Protein AF-A0A930K5F7-F1 (afdb_monomer)

Radius of gyration: 27.3 Å; Cα contacts (8 Å, |Δi|>4): 314; chains: 1; bounding box: 62×63×71 Å

Foldseek 3Di:
DWAADPVRDIDDDDDDDDDAKDADPQFWIKGWDKDWDWDDDPPRFTAIEIGTAWIFIDGPPDGGQKIKGWDWPDFWQDWDWDCVVNGIHTDGTDGAKIFMHGNNATAKMKGWDWDQDPPRGTDTQKIFIAGSVRHTDDMDGDDDDHPQPRVVPRDVDDPDDDDDDPPPVPDDPPPPPVVVVDDDDDDD

pLDDT: mean 87.63, std 14.94, range [37.34, 98.81]

Secondary structure (DSSP, 8-state):
-EEE-TTS-EEE--------EEE-TTSEEEEEEEEEEEEEETTTEEEEEEEEEEEEEEETTS--SEEEEEE--PBPSS--EE-TTSS-EE--BPP-EEEEEETTEEEEEEEEEEEEEGGGEEEEEEEEEE-TTS-EEEEEE-----SS-GGGT---S-SSPP----TTS--------TTTSS------

Mean predicted aligned error: 10.35 Å

Solvent-accessible surface area (backbone atoms only — not comparable to full-atom values): 11474 Å² total; per-residue (Å²): 93,64,39,64,50,97,86,68,54,69,47,82,46,88,89,77,85,74,83,48,67,50,69,50,97,91,31,46,32,44,36,46,41,69,43,77,46,82,42,82,45,88,89,87,40,66,19,47,30,75,41,79,37,34,42,34,31,32,43,69,99,53,76,59,45,31,42,35,42,48,42,45,84,50,67,44,81,56,70,47,71,48,52,91,82,66,40,47,30,42,66,38,60,38,71,42,36,38,39,34,27,45,75,89,38,62,61,30,30,37,42,49,41,69,42,82,40,68,92,59,30,73,36,75,34,31,42,35,36,23,42,60,86,66,50,81,76,48,72,47,77,49,88,76,93,64,91,65,38,56,94,76,65,54,72,95,58,74,95,61,86,78,84,86,71,62,79,92,70,80,66,69,84,77,69,82,58,75,66,73,81,60,70,82,89,82,79,136

Nearest PDB structures (foldseek):
  4ghb-assembly1_A  TM=3.684E-01  e=2.035E-02  Bacteroides uniformis ATCC 8492
  4ghb-assembly1_B  TM=3.681E-01  e=3.239E-02  Bacteroides uniformis ATCC 8492
  5nqp-assembly3_B  TM=1.778E-01  e=1.086E+00  Neisseria meningitidis

Sequence (188 aa):
GTITDASGQSREVITEWKLKRVEETHGDYIEYVYETADEPVRGGLVAKAIYLKEVRAGNSGQAPHTVVVLESSKQKRLKNNNARYGFLTSSNRLLEKLTVHFQGSTLRSYAFTYGEGAFNKDVLTGVKQLDDKGAEVSYQNFDYYDDVQAAKGYVPFKNSREKWDTHNDRLDAGFLNPITAVGGRFSD

Structure (mmCIF, N/CA/C/O backbone):
data_AF-A0A930K5F7-F1
#
_entry.id   AF-A0A930K5F7-F1
#
loop_
_atom_site.group_PDB
_atom_site.id
_atom_site.type_symbol
_atom_site.label_atom_id
_atom_site.label_alt_id
_atom_site.label_comp_id
_atom_site.label_asym_id
_atom_site.label_entity_id
_atom_site.label_seq_id
_atom_site.pdbx_PDB_ins_code
_atom_site.Cartn_x
_atom_site.Cartn_y
_atom_site.Cartn_z
_atom_site.occupancy
_atom_site.B_iso_or_equiv
_atom_site.auth_seq_id
_atom_site.auth_comp_id
_atom_site.auth_asym_id
_atom_site.auth_atom_id
_atom_site.pdbx_PDB_model_num
ATOM 1 N N . GLY A 1 1 ? -1.464 19.060 3.611 1.00 78.62 1 GLY A N 1
ATOM 2 C CA . GLY A 1 1 ? -0.184 19.443 2.972 1.00 78.62 1 GLY A CA 1
ATOM 3 C C . GLY A 1 1 ? 0.030 20.929 3.161 1.00 78.62 1 GLY A C 1
ATOM 4 O O . GLY A 1 1 ? -0.896 21.590 3.610 1.00 78.62 1 GLY A O 1
ATOM 5 N N . THR A 1 2 ? 1.202 21.458 2.823 1.00 85.06 2 THR A N 1
ATOM 6 C CA . THR A 1 2 ? 1.482 22.900 2.927 1.00 85.06 2 THR A CA 1
ATOM 7 C C . THR A 1 2 ? 1.707 23.454 1.532 1.00 85.06 2 THR A C 1
ATOM 9 O O . THR A 1 2 ? 2.456 22.856 0.761 1.00 85.06 2 THR A O 1
ATOM 12 N N . ILE A 1 3 ? 1.058 24.570 1.209 1.00 85.56 3 ILE A N 1
ATOM 13 C CA . ILE A 1 3 ? 1.331 25.328 -0.016 1.00 85.56 3 ILE A CA 1
ATOM 14 C C . ILE A 1 3 ? 1.976 26.655 0.349 1.00 85.56 3 ILE A C 1
ATOM 16 O O . ILE A 1 3 ? 1.619 27.247 1.369 1.00 85.56 3 ILE A O 1
ATOM 20 N N . THR A 1 4 ? 2.891 27.112 -0.498 1.00 85.50 4 THR A N 1
ATOM 21 C CA . THR A 1 4 ? 3.528 28.425 -0.402 1.00 85.50 4 THR A CA 1
ATOM 22 C C . THR A 1 4 ? 3.110 29.239 -1.619 1.00 85.50 4 THR A C 1
ATOM 24 O O . THR A 1 4 ? 3.245 28.767 -2.748 1.00 85.50 4 THR A O 1
ATOM 27 N N . ASP A 1 5 ? 2.543 30.421 -1.400 1.00 83.88 5 ASP A N 1
ATOM 28 C CA . ASP A 1 5 ? 2.125 31.301 -2.491 1.00 83.88 5 ASP A CA 1
ATOM 29 C C . ASP A 1 5 ? 3.292 32.130 -3.061 1.00 83.88 5 ASP A C 1
ATOM 31 O O . ASP A 1 5 ? 4.429 32.061 -2.591 1.00 83.88 5 ASP A O 1
ATOM 35 N N . ALA A 1 6 ? 3.010 32.932 -4.092 1.00 86.62 6 ALA A N 1
ATOM 36 C CA . ALA A 1 6 ? 4.008 33.775 -4.754 1.00 86.62 6 ALA A CA 1
ATOM 37 C C . ALA A 1 6 ? 4.605 34.868 -3.845 1.00 86.62 6 ALA A C 1
ATOM 39 O O . ALA A 1 6 ? 5.649 35.423 -4.174 1.00 86.62 6 ALA A O 1
ATOM 40 N N . SER A 1 7 ? 3.964 35.174 -2.711 1.00 90.06 7 SER A N 1
ATOM 41 C CA . SER A 1 7 ? 4.479 36.108 -1.705 1.00 90.06 7 SER A CA 1
ATOM 42 C C . SER A 1 7 ? 5.392 35.432 -0.674 1.00 90.06 7 SER A C 1
ATOM 44 O O . SER A 1 7 ? 5.975 36.106 0.172 1.00 90.06 7 SER A O 1
ATOM 46 N N . GLY A 1 8 ? 5.543 34.104 -0.747 1.00 88.12 8 GLY A N 1
ATOM 47 C CA . GLY A 1 8 ? 6.310 33.305 0.207 1.00 88.12 8 GLY A CA 1
ATOM 48 C C . GLY A 1 8 ? 5.509 32.890 1.444 1.00 88.12 8 GLY A C 1
ATOM 49 O O . GLY A 1 8 ? 6.060 32.249 2.342 1.00 88.12 8 GLY A O 1
ATOM 50 N N . GLN A 1 9 ? 4.213 33.207 1.511 1.00 91.56 9 GLN A N 1
ATOM 51 C CA . GLN A 1 9 ? 3.379 32.842 2.648 1.00 91.56 9 GLN A CA 1
ATOM 52 C C . GLN A 1 9 ? 2.951 31.377 2.542 1.00 91.56 9 GLN A C 1
ATOM 54 O O . GLN A 1 9 ? 2.420 30.932 1.523 1.00 91.56 9 GLN A O 1
ATOM 59 N N . SER A 1 10 ? 3.180 30.618 3.615 1.00 90.31 10 SER A N 1
ATOM 60 C CA . SER A 1 10 ? 2.805 29.205 3.691 1.00 90.31 10 SER A CA 1
ATOM 61 C C . SER A 1 10 ? 1.518 29.004 4.484 1.00 90.31 10 SER A C 1
ATOM 63 O O . SER A 1 10 ? 1.328 29.621 5.531 1.00 90.31 10 SER A O 1
ATOM 65 N N . ARG A 1 11 ? 0.650 28.103 4.015 1.00 89.94 11 ARG A N 1
ATOM 66 C CA . ARG A 1 11 ? -0.556 27.685 4.744 1.00 89.94 11 ARG A CA 1
ATOM 67 C C . ARG A 1 11 ? -0.828 26.197 4.601 1.00 89.94 11 ARG A C 1
ATOM 69 O O . ARG A 1 11 ? -0.508 25.587 3.577 1.00 89.94 11 ARG A O 1
ATOM 76 N N . GLU A 1 12 ? -1.455 25.632 5.623 1.00 90.50 12 GLU A N 1
ATOM 77 C CA . GLU A 1 12 ? -1.943 24.261 5.578 1.00 90.50 12 GLU A CA 1
ATOM 78 C C . GLU A 1 12 ? -3.198 24.166 4.704 1.00 90.50 12 GLU A C 1
ATOM 80 O O . GLU A 1 12 ? -4.071 25.035 4.728 1.00 90.50 12 GLU A O 1
ATOM 85 N N . VAL A 1 13 ? -3.273 23.103 3.908 1.00 90.12 13 VAL A N 1
ATOM 86 C CA . VAL A 1 13 ? -4.409 22.803 3.040 1.00 90.12 13 VAL A CA 1
ATOM 87 C C . VAL A 1 13 ? -4.784 21.327 3.106 1.00 90.12 13 VAL A C 1
ATOM 89 O O . VAL A 1 13 ? -3.923 20.434 3.131 1.00 90.12 13 VAL A O 1
ATOM 92 N N . ILE A 1 14 ? -6.091 21.078 3.066 1.00 91.31 14 ILE A N 1
ATOM 93 C CA . ILE A 1 14 ? -6.677 19.752 2.872 1.00 91.31 14 ILE A CA 1
ATOM 94 C C . ILE A 1 14 ? -6.949 19.581 1.379 1.00 91.31 14 ILE A C 1
ATOM 96 O O . ILE A 1 14 ? -7.540 20.450 0.746 1.00 91.31 14 ILE A O 1
ATOM 100 N N . THR A 1 15 ? -6.481 18.472 0.815 1.00 91.06 15 THR A N 1
ATOM 101 C CA . THR A 1 15 ? -6.589 18.177 -0.627 1.00 91.06 15 THR A CA 1
ATOM 102 C C . THR A 1 15 ? -7.367 16.908 -0.912 1.00 91.06 15 THR A C 1
ATOM 104 O O . THR A 1 15 ? -7.937 16.768 -1.987 1.00 91.06 15 THR A O 1
ATOM 107 N N . GLU A 1 16 ? -7.422 15.997 0.059 1.00 91.62 16 GLU A N 1
ATOM 108 C CA . GLU A 1 16 ? -8.130 14.733 -0.050 1.00 91.62 16 GLU A CA 1
ATOM 109 C C . GLU A 1 16 ? -8.808 14.413 1.282 1.00 91.62 16 GLU A C 1
ATOM 111 O O . GLU A 1 16 ? -8.192 14.529 2.344 1.00 91.62 16 GLU A O 1
ATOM 116 N N . TRP A 1 17 ? -10.057 13.951 1.215 1.00 95.50 17 TRP A N 1
ATOM 117 C CA . TRP A 1 17 ? -10.769 13.348 2.338 1.00 95.50 17 TRP A CA 1
ATOM 118 C C . TRP A 1 17 ? -10.841 11.845 2.087 1.00 95.50 17 TRP A C 1
ATOM 120 O O . TRP A 1 17 ? -11.521 11.393 1.166 1.00 95.50 17 TRP A O 1
ATOM 130 N N . LYS A 1 18 ? -10.098 11.059 2.871 1.00 96.44 18 LYS A N 1
ATOM 131 C CA . LYS A 1 18 ? -10.173 9.595 2.808 1.00 96.44 18 LYS A CA 1
ATOM 132 C C . LYS A 1 18 ? -11.312 9.103 3.692 1.00 96.44 18 LYS A C 1
ATOM 134 O O . LYS A 1 18 ? -11.516 9.625 4.788 1.00 96.44 18 LYS A O 1
ATOM 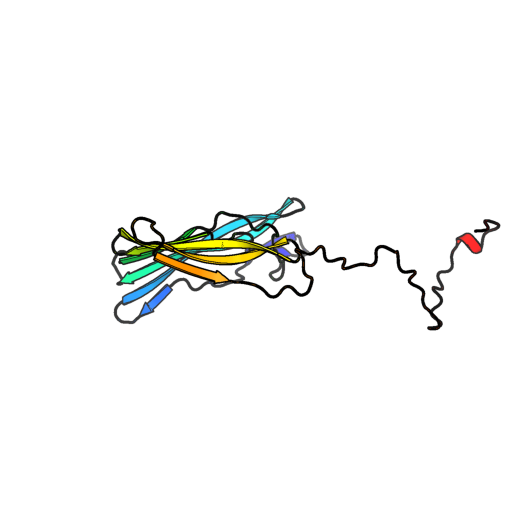139 N N . LEU A 1 19 ? -12.029 8.080 3.228 1.00 98.00 19 LEU A N 1
ATOM 140 C CA . LEU A 1 19 ? -13.063 7.424 4.023 1.00 98.00 19 LEU A CA 1
ATOM 141 C C . LEU A 1 19 ? -12.438 6.905 5.318 1.00 98.00 19 LEU A C 1
ATOM 143 O O . LEU A 1 19 ? -11.533 6.079 5.251 1.00 98.00 19 LEU A O 1
ATOM 147 N N . LYS A 1 20 ? -12.899 7.400 6.469 1.00 97.50 20 LYS A N 1
ATOM 148 C CA . LYS A 1 20 ? -12.360 7.039 7.787 1.00 97.50 20 LYS A CA 1
ATOM 149 C C . LYS A 1 20 ? -13.144 5.907 8.444 1.00 97.50 20 LYS A C 1
ATOM 151 O O . LYS A 1 20 ? -12.534 5.001 9.001 1.00 97.50 20 LYS A O 1
ATOM 156 N N . ARG A 1 21 ? -14.476 5.951 8.391 1.00 97.25 21 ARG A N 1
ATOM 157 C CA . ARG A 1 21 ? -15.353 4.963 9.024 1.00 97.25 21 ARG A CA 1
ATOM 158 C C . ARG A 1 21 ? -16.719 4.954 8.348 1.00 97.25 21 ARG A C 1
ATOM 160 O O . ARG A 1 21 ? -17.216 6.008 7.962 1.00 97.25 21 ARG A O 1
ATOM 167 N N . VAL A 1 22 ? -17.297 3.769 8.231 1.00 97.81 22 VAL A N 1
ATOM 168 C CA . VAL A 1 22 ? -18.716 3.541 7.950 1.00 97.81 22 VAL A CA 1
ATOM 169 C C . VAL A 1 22 ? -19.272 2.806 9.159 1.00 97.81 22 VAL A C 1
ATOM 171 O O . VAL A 1 22 ? -18.642 1.859 9.618 1.00 97.81 22 VAL A O 1
ATOM 174 N N . GLU A 1 23 ? -20.403 3.255 9.686 1.00 97.50 23 GLU A N 1
ATOM 175 C CA . GLU A 1 23 ? -21.092 2.627 10.814 1.00 97.50 23 GLU A CA 1
ATOM 176 C C . GLU A 1 23 ? -22.582 2.580 10.489 1.00 97.50 23 GLU A C 1
ATOM 178 O O . GLU A 1 23 ? -23.140 3.570 10.008 1.00 97.50 23 GLU A O 1
ATOM 183 N N . GLU A 1 24 ? -23.197 1.417 10.673 1.00 95.94 24 GLU A N 1
ATOM 184 C CA . GLU A 1 24 ? -24.632 1.231 10.475 1.00 95.94 24 GLU A CA 1
ATOM 185 C C . GLU A 1 24 ? -25.403 1.390 11.792 1.00 95.94 24 GLU A C 1
ATOM 187 O O . GLU A 1 24 ? -24.825 1.581 12.862 1.00 95.94 24 GLU A O 1
ATOM 192 N N . THR A 1 25 ? -26.733 1.395 11.717 1.00 96.69 25 THR A N 1
ATOM 193 C CA . THR A 1 25 ? -27.599 1.819 12.828 1.00 96.69 25 THR A CA 1
ATOM 194 C C . THR A 1 25 ? -27.560 0.903 14.048 1.00 96.69 25 THR A C 1
ATOM 196 O O . THR A 1 25 ? -27.865 1.371 15.143 1.00 96.69 25 THR A O 1
ATOM 199 N N . HIS A 1 26 ? -27.201 -0.373 13.888 1.00 95.00 26 HIS A N 1
ATOM 200 C CA . HIS A 1 26 ? -27.047 -1.320 14.998 1.00 95.00 26 HIS A CA 1
ATOM 201 C C . HIS A 1 26 ? -25.614 -1.344 15.557 1.00 95.00 26 HIS A C 1
ATOM 203 O O . HIS A 1 26 ? -25.335 -2.078 16.505 1.00 95.00 26 HIS A O 1
ATOM 209 N N . GLY A 1 27 ? -24.732 -0.475 15.049 1.00 95.31 27 GLY A N 1
ATOM 210 C CA . GLY A 1 27 ? -23.386 -0.256 15.567 1.00 95.31 27 GLY A CA 1
ATOM 211 C C . GLY A 1 27 ? -22.301 -1.088 14.889 1.00 95.31 27 GLY A C 1
ATOM 212 O O . GLY A 1 27 ? -21.146 -0.999 15.316 1.00 95.31 27 GLY A O 1
ATOM 213 N N . ASP A 1 28 ? -22.611 -1.866 13.849 1.00 97.69 28 ASP A N 1
ATOM 214 C CA . ASP A 1 28 ? -21.573 -2.532 13.058 1.00 97.69 28 ASP A CA 1
ATOM 215 C C . ASP A 1 28 ? -20.782 -1.491 12.264 1.00 97.69 28 ASP A C 1
ATOM 217 O O . ASP A 1 28 ? -21.347 -0.579 11.654 1.00 97.69 28 ASP A O 1
ATOM 221 N N . TYR A 1 29 ? -19.455 -1.608 12.260 1.00 98.12 29 TYR A N 1
ATOM 222 C CA . TYR A 1 29 ? -18.595 -0.637 11.598 1.00 98.12 29 TYR A CA 1
ATOM 223 C C . TYR A 1 29 ? -17.482 -1.262 10.768 1.00 98.12 29 TYR A C 1
ATOM 225 O O . TYR A 1 29 ? -16.992 -2.357 11.042 1.00 98.12 29 TYR A O 1
ATOM 233 N N . ILE A 1 30 ? -17.019 -0.478 9.793 1.00 98.44 30 ILE A N 1
ATOM 234 C CA . ILE A 1 30 ? -15.751 -0.657 9.090 1.00 98.44 30 ILE A CA 1
ATOM 235 C C . ILE A 1 30 ? -14.962 0.649 9.209 1.00 98.44 30 ILE A C 1
ATOM 237 O O . ILE A 1 30 ? -15.388 1.696 8.723 1.00 98.44 30 ILE A O 1
ATOM 241 N N . GLU A 1 31 ? -13.804 0.598 9.855 1.00 98.56 31 GLU A N 1
ATOM 242 C CA . GLU A 1 31 ? -12.858 1.700 10.004 1.00 98.56 31 GLU A CA 1
ATOM 243 C C . GLU A 1 31 ? -11.636 1.489 9.103 1.00 98.56 31 GLU A C 1
ATOM 245 O O . GLU A 1 31 ? -11.109 0.387 8.981 1.00 98.56 31 GLU A O 1
ATOM 250 N N . TYR A 1 32 ? -11.145 2.579 8.523 1.00 98.62 32 TYR A N 1
ATOM 251 C CA . TYR A 1 32 ? -9.945 2.629 7.702 1.00 98.62 32 TYR A CA 1
ATOM 252 C C . TYR A 1 32 ? -8.886 3.462 8.429 1.00 98.62 32 TYR A C 1
ATOM 254 O O . TYR A 1 32 ? -9.120 4.606 8.840 1.00 98.62 32 TYR A O 1
ATOM 262 N N . VAL A 1 33 ? -7.704 2.889 8.618 1.00 98.50 33 VAL A N 1
ATOM 263 C CA . VAL A 1 33 ? -6.572 3.534 9.286 1.00 98.50 33 VAL A CA 1
ATOM 264 C C . VAL A 1 33 ? -5.495 3.788 8.249 1.00 98.50 33 VAL A C 1
ATOM 266 O O . VAL A 1 33 ? -5.006 2.861 7.607 1.00 98.50 33 VAL A O 1
ATOM 269 N N . TYR A 1 34 ? -5.122 5.054 8.098 1.00 97.69 34 TYR A N 1
ATOM 270 C CA . TYR A 1 34 ? -4.114 5.483 7.138 1.00 97.69 34 TYR A CA 1
ATOM 271 C C . TYR A 1 34 ? -2.839 5.923 7.850 1.00 97.69 34 TYR A C 1
ATOM 273 O O . TYR A 1 34 ? -2.872 6.389 8.987 1.00 97.69 34 TYR A O 1
ATOM 281 N N . GLU A 1 35 ? -1.726 5.821 7.139 1.00 95.69 35 GLU A N 1
ATOM 282 C CA . GLU A 1 35 ? -0.427 6.356 7.518 1.00 95.69 35 GLU A CA 1
ATOM 283 C C . GLU A 1 35 ? -0.000 7.403 6.492 1.00 95.69 35 GLU A C 1
ATOM 285 O O . GLU A 1 35 ? -0.030 7.158 5.284 1.00 95.69 35 GLU A O 1
ATOM 290 N N . THR A 1 36 ? 0.403 8.577 6.970 1.00 93.94 36 THR A N 1
ATOM 291 C CA . THR A 1 36 ? 1.038 9.598 6.137 1.00 93.94 36 THR A CA 1
ATOM 292 C C . THR A 1 36 ? 2.544 9.391 6.110 1.00 93.94 36 THR A C 1
ATOM 294 O O . THR A 1 36 ? 3.137 9.051 7.134 1.00 93.94 36 THR A O 1
ATOM 297 N N . ALA A 1 37 ? 3.175 9.654 4.972 1.00 93.31 37 ALA A N 1
ATOM 298 C CA . ALA A 1 37 ? 4.619 9.561 4.821 1.00 93.31 37 ALA A CA 1
ATOM 299 C C . ALA A 1 37 ? 5.185 10.762 4.063 1.00 93.31 37 ALA A C 1
ATOM 301 O O . ALA A 1 37 ? 4.545 11.308 3.162 1.00 93.31 37 ALA A O 1
ATOM 302 N N . ASP A 1 38 ? 6.419 11.107 4.415 1.00 94.06 38 ASP A N 1
ATOM 303 C CA . ASP A 1 38 ? 7.234 12.092 3.717 1.00 94.06 38 ASP A CA 1
ATOM 304 C C . ASP A 1 38 ? 8.259 11.338 2.877 1.00 94.06 38 ASP A C 1
ATOM 306 O O . ASP A 1 38 ? 9.087 10.590 3.399 1.00 94.06 38 ASP A O 1
ATOM 310 N N . GLU A 1 39 ? 8.174 11.488 1.560 1.00 93.94 39 GLU A N 1
ATOM 311 C CA . GLU A 1 39 ? 8.997 10.752 0.612 1.00 93.94 39 GLU A CA 1
ATOM 312 C C . GLU A 1 39 ? 9.985 11.693 -0.078 1.00 93.94 39 GLU A C 1
ATOM 314 O O . GLU A 1 39 ? 9.572 12.577 -0.834 1.00 93.94 39 GLU A O 1
ATOM 319 N N . PRO A 1 40 ? 11.298 11.512 0.139 1.00 92.69 40 PRO A N 1
ATOM 320 C CA . PRO A 1 40 ? 12.305 12.275 -0.576 1.00 92.69 40 PRO A CA 1
ATOM 321 C C . PRO A 1 40 ? 12.205 12.029 -2.082 1.00 92.69 40 PRO A C 1
ATOM 323 O O . PRO A 1 40 ? 12.185 10.883 -2.550 1.00 92.69 40 PRO A O 1
ATOM 326 N N . VAL A 1 41 ? 12.202 13.114 -2.849 1.00 90.19 41 VAL A N 1
ATOM 327 C CA . VAL A 1 41 ? 12.290 13.087 -4.308 1.00 90.19 41 VAL A CA 1
ATOM 328 C C . VAL A 1 41 ? 13.526 13.857 -4.774 1.00 90.19 41 VAL A C 1
ATOM 330 O O . VAL A 1 41 ? 14.213 14.531 -4.004 1.00 90.19 41 VAL A O 1
ATOM 333 N N . ARG A 1 42 ? 13.865 13.712 -6.057 1.00 87.44 42 ARG A N 1
ATOM 334 C CA . ARG A 1 42 ? 15.066 14.326 -6.633 1.00 87.44 42 ARG A CA 1
ATOM 335 C C . ARG A 1 42 ? 15.049 15.849 -6.446 1.00 87.44 42 ARG A C 1
ATOM 337 O O . ARG A 1 42 ? 14.007 16.478 -6.593 1.00 87.44 42 ARG A O 1
ATOM 344 N N . GLY A 1 43 ? 16.221 16.425 -6.173 1.00 89.00 43 GLY A N 1
ATOM 345 C CA . GLY A 1 43 ? 16.383 17.872 -5.990 1.00 89.00 43 GLY A CA 1
ATOM 346 C C . GLY A 1 43 ? 16.215 18.355 -4.548 1.00 89.00 43 GLY A C 1
ATOM 347 O O . GLY A 1 43 ? 15.997 19.540 -4.345 1.00 89.00 43 GLY A O 1
ATOM 348 N N . GLY A 1 44 ? 16.297 17.458 -3.555 1.00 90.44 44 GLY A N 1
ATOM 349 C CA . GLY A 1 44 ? 16.153 17.823 -2.137 1.00 90.44 44 GLY A CA 1
ATOM 350 C C . GLY A 1 44 ? 14.716 18.167 -1.737 1.00 90.44 44 GLY A C 1
ATOM 351 O O . GLY A 1 44 ? 14.492 18.785 -0.702 1.00 90.44 44 GLY A O 1
ATOM 352 N N . LEU A 1 45 ? 13.746 17.781 -2.566 1.00 91.25 45 LEU A N 1
ATOM 353 C CA . LEU A 1 45 ? 12.330 18.023 -2.336 1.00 91.25 45 LEU A CA 1
ATOM 354 C C . LEU A 1 45 ? 11.700 16.832 -1.606 1.00 91.25 45 LEU A C 1
ATOM 356 O O . LEU A 1 45 ? 12.202 15.708 -1.659 1.00 91.25 45 LEU A O 1
ATOM 360 N N . VAL A 1 46 ? 10.562 17.073 -0.962 1.00 93.12 46 VAL A N 1
ATOM 361 C CA . VAL A 1 46 ? 9.800 16.051 -0.238 1.00 93.12 46 VAL A CA 1
ATOM 362 C C . VAL A 1 46 ? 8.373 16.028 -0.770 1.00 93.12 46 VAL A C 1
ATOM 364 O O . VAL A 1 46 ? 7.720 17.067 -0.867 1.00 93.12 46 VAL A O 1
ATOM 367 N N . ALA A 1 47 ? 7.894 14.838 -1.117 1.00 94.31 47 ALA A N 1
ATOM 368 C CA . ALA A 1 47 ? 6.513 14.585 -1.489 1.00 94.31 47 ALA A CA 1
ATOM 369 C C . ALA A 1 47 ? 5.728 14.024 -0.298 1.00 94.31 47 ALA A C 1
ATOM 371 O O . ALA A 1 47 ? 6.260 13.259 0.504 1.00 94.31 47 ALA A O 1
ATOM 372 N N . LYS A 1 48 ? 4.451 14.390 -0.188 1.00 94.56 48 LYS A N 1
ATOM 373 C CA . LYS A 1 48 ? 3.528 13.820 0.798 1.00 94.56 48 LYS A CA 1
ATOM 374 C C . LYS A 1 48 ? 2.826 12.597 0.209 1.00 94.56 48 LYS A C 1
ATOM 376 O O . LYS A 1 48 ? 2.282 12.658 -0.893 1.00 94.56 48 LYS A O 1
ATOM 381 N N . ALA A 1 49 ? 2.771 11.517 0.971 1.00 94.50 49 ALA A N 1
ATOM 382 C CA . ALA A 1 49 ? 2.036 10.309 0.629 1.00 94.50 49 ALA A CA 1
ATOM 383 C C . ALA A 1 49 ? 1.072 9.920 1.751 1.00 94.50 49 ALA A C 1
ATOM 385 O O . ALA A 1 49 ? 1.263 10.280 2.915 1.00 94.50 49 ALA A O 1
ATOM 386 N N . ILE A 1 50 ? 0.040 9.164 1.392 1.00 94.94 50 ILE A N 1
ATOM 387 C CA . ILE A 1 50 ? -0.906 8.560 2.327 1.00 94.94 50 ILE A CA 1
ATOM 388 C C . ILE A 1 50 ? -1.185 7.124 1.887 1.00 94.94 50 ILE A C 1
ATOM 390 O O . ILE A 1 50 ? -1.494 6.870 0.723 1.00 94.94 50 ILE A O 1
ATOM 394 N N . TYR A 1 51 ? -1.070 6.188 2.821 1.00 95.94 51 TYR A N 1
ATOM 395 C CA . TYR A 1 51 ? -1.214 4.758 2.579 1.00 95.94 51 TYR A CA 1
ATOM 396 C C . TYR A 1 51 ? -2.256 4.174 3.527 1.00 95.94 51 TYR A C 1
ATOM 398 O O . TYR A 1 51 ? -2.280 4.515 4.707 1.00 95.94 51 TYR A O 1
ATOM 406 N N . LEU A 1 52 ? -3.133 3.304 3.021 1.00 97.69 52 LEU A N 1
ATOM 407 C CA . LEU A 1 52 ? -4.026 2.522 3.876 1.00 97.69 52 LEU A CA 1
ATOM 408 C C . LEU A 1 52 ? -3.188 1.466 4.602 1.00 97.69 52 LEU A C 1
ATOM 410 O O . LEU A 1 52 ? -2.527 0.660 3.952 1.00 97.69 52 LEU A O 1
ATOM 414 N N . LYS A 1 53 ? -3.210 1.495 5.932 1.00 98.00 53 LYS A N 1
ATOM 415 C CA . LYS A 1 53 ? -2.398 0.636 6.800 1.00 98.00 53 LYS A CA 1
ATOM 416 C C . LYS A 1 53 ? -3.220 -0.486 7.411 1.00 98.00 53 LYS A C 1
ATOM 418 O O . LYS A 1 53 ? -2.760 -1.622 7.461 1.00 98.00 53 LYS A O 1
ATOM 423 N N . GLU A 1 54 ? -4.439 -0.173 7.846 1.00 98.38 54 GLU A N 1
ATOM 424 C CA . GLU A 1 54 ? -5.350 -1.171 8.400 1.00 98.38 54 GLU A CA 1
ATOM 425 C C . GLU A 1 54 ? -6.799 -0.920 7.985 1.00 98.38 54 GLU A C 1
ATOM 427 O O . GLU A 1 54 ? -7.226 0.225 7.819 1.00 98.38 54 GLU A O 1
ATOM 432 N N . VAL A 1 55 ? -7.570 -2.000 7.888 1.00 98.69 55 VAL A N 1
ATOM 433 C CA . VAL A 1 55 ? -9.036 -1.964 7.867 1.00 98.69 55 VAL A CA 1
ATOM 434 C C . VAL A 1 55 ? -9.542 -2.767 9.055 1.00 98.69 55 VAL A C 1
ATOM 436 O O . VAL A 1 55 ? -9.123 -3.903 9.263 1.00 98.69 55 VAL A O 1
ATOM 439 N N . ARG A 1 56 ? -10.430 -2.184 9.852 1.00 98.56 56 ARG A N 1
ATOM 440 C CA . ARG A 1 56 ? -10.933 -2.766 11.097 1.00 98.56 56 ARG A CA 1
ATOM 441 C C . ARG A 1 56 ? -12.439 -2.908 11.010 1.00 98.56 56 ARG A C 1
ATOM 443 O O . ARG A 1 56 ? -13.107 -1.942 10.663 1.00 98.56 56 ARG A O 1
ATOM 450 N N . ALA A 1 57 ? -12.966 -4.075 11.346 1.00 98.38 57 ALA A N 1
ATOM 451 C CA . ALA A 1 57 ? -14.400 -4.290 11.470 1.00 98.38 57 ALA A CA 1
ATOM 452 C C . ALA A 1 57 ? -14.746 -4.755 12.884 1.00 98.38 57 ALA A C 1
ATOM 454 O O . ALA A 1 57 ? -13.996 -5.523 13.498 1.00 98.38 57 ALA A O 1
ATOM 455 N N . GLY A 1 58 ? -15.861 -4.259 13.404 1.00 97.88 58 GLY A N 1
ATOM 456 C CA . GLY A 1 58 ? -16.297 -4.523 14.767 1.00 97.88 58 GLY A CA 1
ATOM 457 C C . GLY A 1 58 ? -17.669 -3.944 15.067 1.00 97.88 58 GLY A C 1
ATOM 458 O O . GLY A 1 58 ? -18.350 -3.439 14.177 1.00 97.88 58 GLY A O 1
ATOM 459 N N . ASN A 1 59 ? -18.025 -3.970 16.348 1.00 97.50 59 ASN A N 1
ATOM 460 C CA . ASN A 1 59 ? -19.254 -3.385 16.872 1.00 97.50 59 ASN A CA 1
ATOM 461 C C . ASN A 1 59 ? -18.919 -2.179 17.760 1.00 97.50 59 ASN A C 1
ATOM 463 O O . ASN A 1 59 ? -17.895 -2.157 18.453 1.00 97.50 59 ASN A O 1
ATOM 467 N N . SER A 1 60 ? -19.765 -1.155 17.727 1.00 94.44 60 SER A N 1
ATOM 468 C CA . SER A 1 60 ? -19.582 0.086 18.478 1.00 94.44 60 SER A CA 1
ATOM 469 C C . SER A 1 60 ? -19.376 -0.183 19.975 1.00 94.44 60 SER A C 1
ATOM 471 O O . SER A 1 60 ? -20.028 -1.039 20.570 1.00 94.44 60 SER A O 1
ATOM 473 N N . GLY A 1 61 ? -18.415 0.515 20.586 1.00 93.00 61 GLY A N 1
ATOM 474 C CA . GLY A 1 61 ? -18.033 0.309 21.990 1.00 93.00 61 GLY A CA 1
ATOM 475 C C . GLY A 1 61 ? -17.183 -0.940 22.275 1.00 93.00 61 GLY A C 1
ATOM 476 O O . GLY A 1 61 ? -16.805 -1.149 23.426 1.00 93.00 61 GLY A O 1
ATOM 477 N N . GLN A 1 62 ? -16.843 -1.746 21.264 1.00 95.38 62 GLN A N 1
ATOM 478 C CA . GLN A 1 62 ? -16.008 -2.942 21.408 1.00 95.38 62 GLN A CA 1
ATOM 479 C C . GLN A 1 62 ? -14.722 -2.854 20.576 1.00 95.38 62 GLN A C 1
ATOM 481 O O . GLN A 1 62 ? -14.616 -2.098 19.604 1.00 95.38 62 GLN A O 1
ATOM 486 N N . ALA A 1 63 ? -13.728 -3.662 20.955 1.00 95.69 63 ALA A N 1
ATOM 487 C CA . ALA A 1 63 ? -12.550 -3.878 20.124 1.00 95.69 63 ALA A CA 1
ATOM 488 C C . ALA A 1 63 ? -12.954 -4.538 18.787 1.00 95.69 63 ALA A C 1
ATOM 490 O O . ALA A 1 63 ? -13.898 -5.331 18.762 1.00 95.69 63 ALA A O 1
ATOM 491 N N . PRO A 1 64 ? -12.265 -4.234 17.672 1.00 97.69 64 PRO A N 1
ATOM 492 C CA . PRO A 1 64 ? -12.584 -4.835 16.382 1.00 97.69 64 PRO A CA 1
ATOM 493 C C . PRO A 1 64 ? -12.385 -6.351 16.422 1.00 97.69 64 PRO A C 1
ATOM 495 O O . PRO A 1 64 ? -11.328 -6.837 16.827 1.00 97.69 64 PRO A O 1
ATOM 498 N N . HIS A 1 65 ? -13.379 -7.102 15.948 1.00 98.12 65 HIS A N 1
ATOM 499 C CA . HIS A 1 65 ? -13.261 -8.553 15.817 1.00 98.12 65 HIS A CA 1
ATOM 500 C C . HIS A 1 65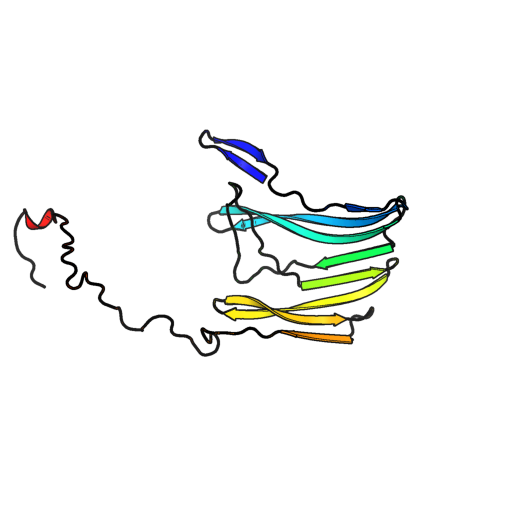 ? -12.424 -8.950 14.597 1.00 98.12 65 HIS A C 1
ATOM 502 O O . HIS A 1 65 ? -11.876 -10.049 14.567 1.00 98.12 65 HIS A O 1
ATOM 508 N N . THR A 1 66 ? -12.314 -8.083 13.585 1.00 98.62 66 THR A N 1
ATOM 509 C CA . THR A 1 66 ? -11.513 -8.326 12.380 1.00 98.62 66 THR A CA 1
ATOM 510 C C . THR A 1 66 ? -10.569 -7.162 12.140 1.00 98.62 66 THR A C 1
ATOM 512 O O . THR A 1 66 ? -10.995 -6.010 12.091 1.00 98.62 66 THR A O 1
ATOM 515 N N . VAL A 1 67 ? -9.291 -7.465 11.931 1.00 98.75 67 VAL A N 1
ATOM 516 C CA . VAL A 1 67 ? -8.271 -6.476 11.574 1.00 98.75 67 VAL A CA 1
ATOM 517 C C . VAL A 1 67 ? -7.520 -6.972 10.353 1.00 98.75 67 VAL A C 1
ATOM 519 O O . VAL A 1 67 ? -6.940 -8.052 10.357 1.00 98.75 67 VAL A O 1
ATOM 522 N N . VAL A 1 68 ? -7.535 -6.174 9.299 1.00 9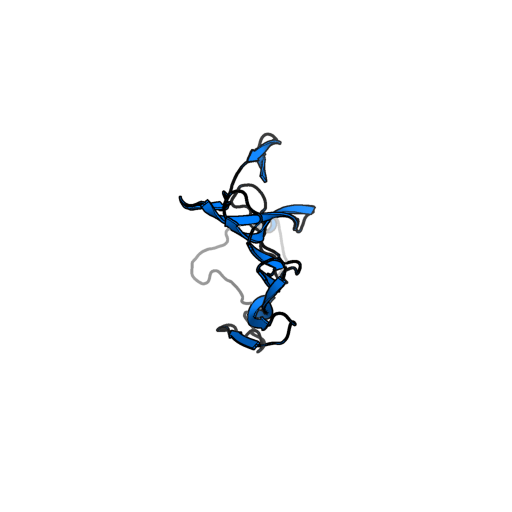8.81 68 VAL A N 1
ATOM 523 C CA . VAL A 1 68 ? -6.773 -6.399 8.080 1.00 98.81 68 VAL A CA 1
ATOM 524 C C . VAL A 1 68 ? -5.566 -5.479 8.117 1.00 98.81 68 VAL A C 1
ATOM 526 O O . VAL A 1 68 ? -5.740 -4.266 8.123 1.00 98.81 68 VAL A O 1
ATOM 529 N N . VAL A 1 69 ? -4.362 -6.040 8.139 1.00 98.69 69 VAL A N 1
ATOM 530 C CA . VAL A 1 69 ? -3.097 -5.295 8.175 1.00 98.69 69 VAL A CA 1
ATOM 531 C C . VAL A 1 69 ? -2.459 -5.322 6.792 1.00 98.69 69 VAL A C 1
ATOM 533 O O . VAL A 1 69 ? -2.361 -6.389 6.185 1.00 98.69 69 VAL A O 1
ATOM 536 N N . LEU A 1 70 ? -2.038 -4.159 6.295 1.00 98.62 70 LEU A N 1
ATOM 537 C CA . LEU A 1 70 ? -1.393 -3.989 4.997 1.00 98.62 70 LEU A CA 1
ATOM 538 C C . LEU A 1 70 ? 0.093 -3.668 5.187 1.00 98.62 70 LEU A C 1
ATOM 540 O O . LEU A 1 70 ? 0.459 -2.686 5.832 1.00 98.62 70 LEU A O 1
ATOM 544 N N . GLU A 1 71 ? 0.950 -4.482 4.584 1.00 97.81 71 GLU A N 1
ATOM 545 C CA . GLU A 1 71 ? 2.400 -4.328 4.605 1.00 97.81 71 GLU A CA 1
ATOM 546 C C . GLU A 1 71 ? 2.856 -3.792 3.249 1.00 97.81 71 GLU A C 1
ATOM 548 O O . GLU A 1 71 ? 2.718 -4.463 2.224 1.00 97.81 71 GLU A O 1
ATOM 553 N N . SER A 1 72 ? 3.371 -2.564 3.225 1.00 95.62 72 SER A N 1
ATOM 554 C CA . SER A 1 72 ? 3.748 -1.891 1.981 1.00 95.62 72 SER A CA 1
ATOM 555 C C . SER A 1 72 ? 5.066 -1.129 2.110 1.00 95.62 72 SER A C 1
ATOM 557 O O . SER A 1 72 ? 5.114 0.076 1.886 1.00 95.62 72 SER A O 1
ATOM 559 N N . SER A 1 73 ? 6.135 -1.775 2.563 1.00 91.25 73 SER A N 1
ATOM 560 C CA . SER A 1 73 ? 7.412 -1.100 2.835 1.00 91.25 73 SER A CA 1
ATOM 561 C C . SER A 1 73 ? 8.269 -0.925 1.577 1.00 91.25 73 SER A C 1
ATOM 563 O O . SER A 1 73 ? 8.993 0.067 1.434 1.00 91.25 73 SER A O 1
ATOM 565 N N . LYS A 1 74 ? 8.148 -1.862 0.632 1.00 95.00 74 LYS A N 1
ATOM 566 C CA . LYS A 1 74 ? 8.934 -1.904 -0.599 1.00 95.00 74 LYS A CA 1
ATOM 567 C C . LYS A 1 74 ? 8.639 -0.723 -1.510 1.00 95.00 74 LYS A C 1
ATOM 569 O O . LYS A 1 74 ? 7.497 -0.440 -1.861 1.00 95.00 74 LYS A O 1
ATOM 574 N N . GLN A 1 75 ? 9.705 -0.060 -1.941 1.00 94.62 75 GLN A N 1
ATOM 575 C CA . GLN A 1 75 ? 9.631 1.030 -2.904 1.00 94.62 75 GLN A CA 1
ATOM 576 C C . GLN A 1 75 ? 9.499 0.489 -4.333 1.00 94.62 75 GLN A C 1
ATOM 578 O O . GLN A 1 75 ? 10.115 -0.516 -4.689 1.00 94.62 75 GLN A O 1
ATOM 583 N N . LYS A 1 76 ? 8.726 1.195 -5.157 1.00 94.88 76 LYS A N 1
ATOM 584 C CA . LYS A 1 76 ? 8.651 0.999 -6.604 1.00 94.88 76 LYS A CA 1
ATOM 585 C C . LYS A 1 76 ? 10.009 1.279 -7.246 1.00 94.88 76 LYS A C 1
ATOM 587 O O . LYS A 1 76 ? 10.700 2.224 -6.856 1.00 94.88 76 LYS A O 1
ATOM 592 N N . ARG A 1 77 ? 10.341 0.509 -8.282 1.00 93.12 77 ARG A N 1
ATOM 593 C CA . ARG A 1 77 ? 11.469 0.741 -9.195 1.00 93.12 77 ARG A CA 1
ATOM 594 C C . ARG A 1 77 ? 11.336 2.108 -9.858 1.00 93.12 77 ARG A C 1
ATOM 596 O O . ARG A 1 77 ? 12.248 2.929 -9.785 1.00 93.12 77 ARG A O 1
ATOM 603 N N . LEU A 1 78 ? 10.162 2.375 -10.433 1.00 92.12 78 LEU A N 1
ATOM 604 C CA . LEU A 1 78 ? 9.813 3.670 -11.007 1.00 92.12 78 LEU A CA 1
ATOM 605 C C . LEU A 1 78 ? 8.886 4.442 -10.063 1.00 92.12 78 LEU A C 1
ATOM 607 O O . LEU A 1 78 ? 7.706 4.118 -9.907 1.00 92.12 78 LEU A O 1
ATOM 611 N N . LYS A 1 79 ? 9.429 5.491 -9.444 1.00 92.12 79 LYS A N 1
ATOM 612 C CA . LYS A 1 79 ? 8.687 6.382 -8.546 1.00 92.12 79 LYS A CA 1
ATOM 613 C C . LYS A 1 79 ? 7.750 7.298 -9.333 1.00 92.12 79 LYS A C 1
ATOM 615 O O . LYS A 1 79 ? 8.156 7.887 -10.333 1.00 92.12 79 LYS A O 1
ATOM 620 N N . ASN A 1 80 ? 6.517 7.449 -8.858 1.00 90.25 80 ASN A N 1
ATOM 621 C CA . ASN A 1 80 ? 5.507 8.324 -9.438 1.00 90.25 80 ASN A CA 1
ATOM 622 C C . ASN A 1 80 ? 5.152 9.441 -8.452 1.00 90.25 80 ASN A C 1
ATOM 624 O O . ASN A 1 80 ? 4.661 9.186 -7.350 1.00 90.25 80 ASN A O 1
ATOM 628 N N . ASN A 1 81 ? 5.383 10.676 -8.887 1.00 93.50 81 ASN A N 1
ATOM 629 C CA . ASN A 1 81 ? 5.093 11.880 -8.125 1.00 93.50 81 ASN A CA 1
ATOM 630 C C . ASN A 1 81 ? 4.280 12.840 -8.996 1.00 93.50 81 ASN A C 1
ATOM 632 O O . ASN A 1 81 ? 4.448 12.878 -10.215 1.00 93.50 81 ASN A O 1
ATOM 636 N N . ASN A 1 82 ? 3.430 13.652 -8.380 1.00 92.38 82 ASN A N 1
ATOM 637 C CA . ASN A 1 82 ? 2.700 14.708 -9.073 1.00 92.38 82 ASN A CA 1
ATOM 638 C C . ASN A 1 82 ? 2.597 15.963 -8.194 1.00 92.38 82 ASN A C 1
ATOM 640 O O . ASN A 1 82 ? 2.807 15.894 -6.988 1.00 92.38 82 ASN A O 1
ATOM 644 N N . ALA A 1 83 ? 2.258 17.100 -8.801 1.00 92.94 83 ALA A N 1
ATOM 645 C CA . ALA A 1 83 ? 2.116 18.384 -8.110 1.00 92.94 83 ALA A CA 1
ATOM 646 C C . ALA A 1 83 ? 0.727 19.019 -8.302 1.00 92.94 83 ALA A C 1
ATOM 648 O O . ALA A 1 83 ? 0.579 20.235 -8.200 1.00 92.94 83 ALA A O 1
ATOM 649 N N . ARG A 1 84 ? -0.304 18.218 -8.616 1.00 92.44 84 ARG A N 1
ATOM 650 C CA . ARG A 1 84 ? -1.630 18.737 -9.016 1.00 92.44 84 ARG A CA 1
ATOM 651 C C . ARG A 1 84 ? -2.303 19.586 -7.939 1.00 92.44 84 ARG A C 1
ATOM 653 O O . ARG A 1 84 ? -3.103 20.452 -8.267 1.00 92.44 84 ARG A O 1
ATOM 660 N N . TYR A 1 85 ? -1.962 19.355 -6.675 1.00 91.00 85 TYR A N 1
ATOM 661 C CA . TYR A 1 85 ? -2.519 20.085 -5.542 1.00 91.00 85 TYR A CA 1
ATOM 662 C C . TYR A 1 85 ? -1.705 21.320 -5.116 1.00 91.00 85 TYR A C 1
ATOM 664 O O . TYR A 1 85 ? -1.960 21.887 -4.056 1.00 91.00 85 TYR A O 1
ATOM 672 N N . GLY A 1 86 ? -0.699 21.725 -5.899 1.00 88.94 86 GLY A N 1
ATOM 673 C CA . GLY A 1 86 ? 0.193 22.837 -5.546 1.00 88.94 86 GLY A CA 1
ATOM 674 C C . GLY A 1 86 ? 1.316 22.465 -4.570 1.00 88.94 86 GLY A C 1
ATOM 675 O O . GLY A 1 86 ? 2.086 23.329 -4.169 1.00 88.94 86 GLY A O 1
ATOM 676 N N . PHE A 1 87 ? 1.444 21.186 -4.210 1.00 89.94 87 PHE A N 1
ATOM 677 C CA . PHE A 1 87 ? 2.613 20.604 -3.547 1.00 89.94 87 PHE A CA 1
ATOM 678 C C . PHE A 1 87 ? 2.846 19.184 -4.070 1.00 89.94 87 PHE A C 1
ATOM 680 O O . PHE A 1 87 ? 1.964 18.588 -4.695 1.00 89.94 87 PHE A O 1
ATOM 687 N N . LEU A 1 88 ? 4.038 18.637 -3.826 1.00 93.44 88 LEU A N 1
ATOM 688 C CA . LEU A 1 88 ? 4.400 17.305 -4.297 1.00 93.44 88 LEU A CA 1
ATOM 689 C C . LEU A 1 88 ? 3.661 16.214 -3.520 1.00 93.44 88 LEU A C 1
ATOM 691 O O . LEU A 1 88 ? 3.706 16.164 -2.292 1.00 93.44 88 LEU A O 1
ATOM 695 N N . THR A 1 89 ? 3.039 15.299 -4.254 1.00 94.81 89 THR A N 1
ATOM 696 C CA . THR A 1 89 ? 2.475 14.056 -3.728 1.00 94.81 89 THR A CA 1
ATOM 697 C C . THR A 1 89 ? 3.091 12.853 -4.412 1.00 94.81 89 THR A C 1
ATOM 699 O O . THR A 1 89 ? 3.559 12.952 -5.551 1.00 94.81 89 THR A O 1
ATOM 702 N N . SER A 1 90 ? 3.098 11.718 -3.722 1.00 94.62 90 SER A N 1
ATOM 703 C CA . SER A 1 90 ? 3.726 10.501 -4.221 1.00 94.62 90 SER A CA 1
ATOM 704 C C . SER A 1 90 ? 2.944 9.230 -3.902 1.00 94.62 90 SER A C 1
ATOM 706 O O . SER A 1 90 ? 2.129 9.172 -2.982 1.00 94.62 90 SER A O 1
ATOM 708 N N . SER A 1 91 ? 3.191 8.197 -4.710 1.00 91.56 91 SER A N 1
ATOM 709 C CA . SER A 1 91 ? 2.662 6.842 -4.526 1.00 91.56 91 SER A CA 1
ATOM 710 C C . SER A 1 91 ? 3.753 5.836 -4.887 1.00 91.56 91 SER A C 1
ATOM 712 O O . SER A 1 91 ? 3.713 5.189 -5.939 1.00 91.56 91 SER A O 1
ATOM 714 N N . ASN A 1 92 ? 4.775 5.751 -4.035 1.00 94.50 92 ASN A N 1
ATOM 715 C CA . ASN A 1 92 ? 6.011 5.026 -4.334 1.00 94.50 92 ASN A CA 1
ATOM 716 C C . ASN A 1 92 ? 6.157 3.701 -3.592 1.00 94.50 92 ASN A C 1
ATOM 718 O O . ASN A 1 92 ? 7.131 3.002 -3.837 1.00 94.50 92 ASN A O 1
ATOM 722 N N . ARG A 1 93 ? 5.217 3.322 -2.726 1.00 95.69 93 ARG A N 1
ATOM 723 C CA . ARG A 1 93 ? 5.224 2.016 -2.055 1.00 95.69 93 ARG A CA 1
ATOM 724 C C . ARG A 1 93 ? 4.401 0.974 -2.820 1.00 95.69 93 ARG A C 1
ATOM 726 O O . ARG A 1 93 ? 3.384 1.303 -3.435 1.00 95.69 93 ARG A O 1
ATOM 733 N N . LEU A 1 94 ? 4.855 -0.273 -2.794 1.00 97.19 94 LEU A N 1
ATOM 734 C CA . LEU A 1 94 ? 4.139 -1.456 -3.272 1.00 97.19 94 LEU A CA 1
ATOM 735 C C . LEU A 1 94 ? 3.482 -2.153 -2.084 1.00 97.19 94 LEU A C 1
ATOM 737 O O . LEU A 1 94 ? 4.114 -2.281 -1.042 1.00 97.19 94 LEU A O 1
ATOM 741 N N . LEU A 1 95 ? 2.245 -2.626 -2.246 1.00 97.88 95 LEU A N 1
ATOM 742 C CA . LEU A 1 95 ? 1.614 -3.523 -1.276 1.00 97.88 95 LEU A CA 1
ATOM 743 C C . LEU A 1 95 ? 2.229 -4.913 -1.432 1.00 97.88 95 LEU A C 1
ATOM 745 O O . LEU A 1 95 ? 2.110 -5.497 -2.504 1.00 97.88 95 LEU A O 1
ATOM 749 N N . GLU A 1 96 ? 2.878 -5.420 -0.393 1.00 97.81 96 GLU A N 1
ATOM 750 C CA . GLU A 1 96 ? 3.623 -6.683 -0.397 1.00 97.81 96 GLU A CA 1
ATOM 751 C C . GLU A 1 96 ? 2.788 -7.820 0.180 1.00 97.81 96 GLU A C 1
ATOM 753 O O . GLU A 1 96 ? 2.766 -8.927 -0.361 1.00 97.81 96 GLU A O 1
ATOM 758 N N . LYS A 1 97 ? 2.075 -7.533 1.269 1.00 98.25 97 LYS A N 1
ATOM 759 C CA . LYS A 1 97 ? 1.260 -8.512 1.973 1.00 98.25 97 LYS A CA 1
ATOM 760 C C . LYS A 1 97 ? 0.050 -7.857 2.622 1.00 98.25 97 LYS A C 1
ATOM 762 O O . LYS A 1 97 ? 0.091 -6.701 3.035 1.00 98.25 97 LYS A O 1
ATOM 767 N N . LEU A 1 98 ? -1.031 -8.616 2.713 1.00 98.19 98 LEU A N 1
ATOM 768 C CA . LEU A 1 98 ? -2.206 -8.285 3.503 1.00 98.19 98 LEU A CA 1
ATOM 769 C C . LEU A 1 98 ? -2.525 -9.458 4.427 1.00 98.19 98 LEU A C 1
ATOM 771 O O . LEU A 1 98 ? -2.696 -10.578 3.953 1.00 98.19 98 LEU A O 1
ATOM 775 N N . THR A 1 99 ? -2.632 -9.214 5.729 1.00 98.75 99 THR A N 1
ATOM 776 C CA . THR A 1 99 ? -2.936 -10.247 6.731 1.00 98.75 99 THR A CA 1
ATOM 777 C C . THR A 1 99 ? -4.290 -9.969 7.363 1.00 98.75 99 THR A C 1
ATOM 779 O O . THR A 1 99 ? -4.544 -8.863 7.829 1.00 98.75 99 THR A O 1
ATOM 782 N N . VAL A 1 100 ? -5.175 -10.966 7.367 1.00 98.75 100 VAL A N 1
ATOM 783 C CA . VAL A 1 100 ? -6.495 -10.883 7.997 1.00 98.75 100 VAL A CA 1
ATOM 784 C C . VAL A 1 100 ? -6.426 -11.574 9.349 1.00 98.75 100 VAL A C 1
ATOM 786 O O . VAL A 1 100 ? -6.232 -12.787 9.420 1.00 98.75 100 VAL A O 1
ATOM 789 N N . HIS A 1 101 ? -6.635 -10.810 10.411 1.00 98.69 101 HIS A N 1
ATOM 790 C CA . HIS A 1 101 ? -6.816 -11.315 11.760 1.00 98.69 101 HIS A CA 1
ATOM 791 C C . HIS A 1 101 ? -8.301 -11.350 12.109 1.00 98.69 101 HIS A C 1
ATOM 793 O O . HIS A 1 101 ? -9.028 -10.391 11.843 1.00 98.69 101 HIS A O 1
ATOM 799 N N . PHE A 1 102 ? -8.743 -12.439 12.727 1.00 98.44 102 PHE A N 1
ATOM 800 C CA . PHE A 1 102 ? -10.064 -12.577 13.324 1.00 98.44 102 PHE A CA 1
ATOM 801 C C . PHE A 1 102 ? -9.905 -12.977 14.789 1.00 98.44 102 PHE A C 1
ATOM 803 O O . PHE A 1 102 ? -9.191 -13.929 15.096 1.00 98.44 102 PHE A O 1
ATOM 810 N N . GLN A 1 103 ? -10.540 -12.230 15.692 1.00 97.50 103 GLN A N 1
ATOM 811 C CA . GLN A 1 103 ? -10.476 -12.454 17.13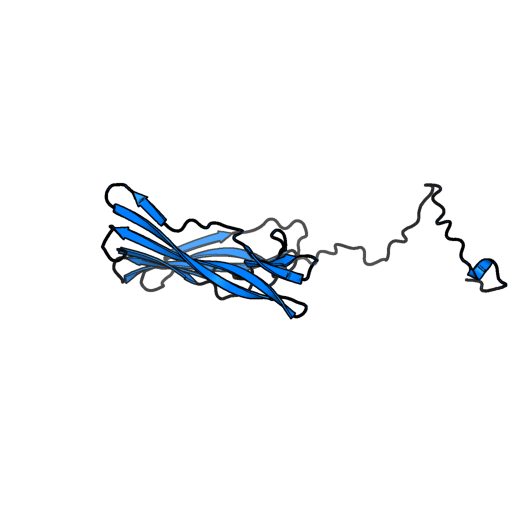9 1.00 97.50 103 GLN A CA 1
ATOM 812 C C . GLN A 1 103 ? -9.025 -12.588 17.646 1.00 97.50 103 GLN A C 1
ATOM 814 O O . GLN A 1 103 ? -8.680 -13.491 18.403 1.00 97.50 103 GLN A O 1
ATOM 819 N N . GLY A 1 104 ? -8.139 -11.714 17.153 1.00 95.94 104 GLY A N 1
ATOM 820 C CA . GLY A 1 104 ? -6.715 -11.685 17.512 1.00 95.94 104 GLY A CA 1
ATOM 821 C C . GLY A 1 104 ? -5.837 -12.764 16.864 1.00 95.94 104 GLY A C 1
ATOM 822 O O . GLY A 1 104 ? -4.617 -12.680 16.971 1.00 95.94 104 GLY A O 1
ATOM 823 N N . SER A 1 105 ? -6.412 -13.736 16.154 1.00 97.81 105 SER A N 1
ATOM 824 C CA . SER A 1 105 ? -5.664 -14.805 15.478 1.00 97.81 105 SER A CA 1
ATOM 825 C C . SER A 1 105 ? -5.592 -14.567 13.975 1.00 97.81 105 SER A C 1
ATOM 827 O O . SER A 1 105 ? -6.533 -14.050 13.375 1.00 97.81 105 SER A O 1
ATOM 829 N N . THR A 1 106 ? -4.482 -14.936 13.336 1.00 98.38 106 THR A N 1
ATOM 830 C CA . THR A 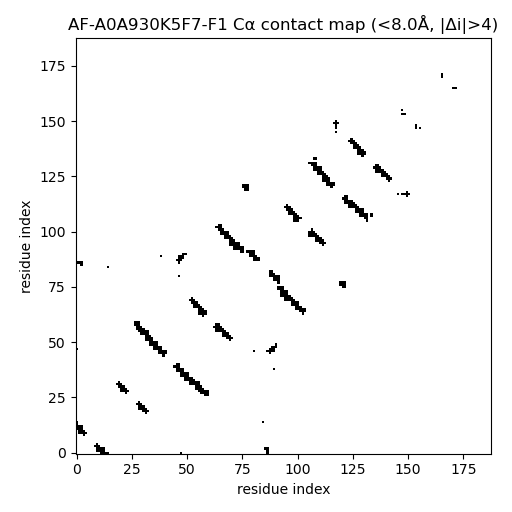1 106 ? -4.382 -14.906 11.870 1.00 98.38 106 THR A CA 1
ATOM 831 C C . THR A 1 106 ? -5.371 -15.902 11.273 1.00 98.38 106 THR A C 1
ATOM 833 O O . THR A 1 106 ? -5.332 -17.079 11.599 1.00 98.38 106 THR A O 1
ATOM 836 N N . LEU A 1 107 ? -6.252 -15.427 10.395 1.00 98.19 107 LEU A N 1
ATOM 837 C CA . LEU A 1 107 ? -7.203 -16.263 9.662 1.00 98.19 107 LEU A CA 1
ATOM 838 C C . LEU A 1 107 ? -6.635 -16.691 8.306 1.00 98.19 107 LEU A C 1
ATOM 840 O O . LEU A 1 107 ? -6.804 -17.829 7.884 1.00 98.19 107 LEU A O 1
ATOM 844 N N . ARG A 1 108 ? -6.023 -15.741 7.592 1.00 98.44 108 ARG A N 1
ATOM 845 C CA . ARG A 1 108 ? -5.384 -15.935 6.284 1.00 98.44 108 ARG A CA 1
ATOM 846 C C . ARG A 1 108 ? -4.530 -14.727 5.932 1.00 98.44 108 ARG A C 1
ATOM 848 O O . ARG A 1 108 ? -4.706 -13.648 6.503 1.00 98.44 108 ARG A O 1
ATOM 855 N N . SER A 1 109 ? -3.666 -14.865 4.939 1.00 98.62 109 SER A N 1
ATOM 856 C CA . SER A 1 109 ? -2.974 -13.717 4.349 1.00 98.62 109 SER A CA 1
ATOM 857 C C . SER A 1 109 ? -2.869 -13.819 2.833 1.00 98.62 109 SER A C 1
ATOM 859 O O . SER A 1 109 ? -3.115 -14.871 2.249 1.00 98.62 109 SER A O 1
ATOM 861 N N . TYR A 1 110 ? -2.547 -12.701 2.194 1.00 98.62 110 TYR A N 1
ATOM 862 C CA . TYR A 1 110 ? -2.339 -12.594 0.760 1.00 98.62 110 TYR A CA 1
ATOM 863 C C . TYR A 1 110 ? -0.982 -11.961 0.495 1.00 98.62 110 TYR A C 1
ATOM 865 O O . TYR A 1 110 ? -0.706 -10.886 1.021 1.00 98.62 110 TYR A O 1
ATOM 873 N N . ALA A 1 111 ? -0.149 -12.610 -0.312 1.00 98.44 111 ALA A N 1
ATOM 874 C CA . ALA A 1 111 ? 1.152 -12.100 -0.726 1.00 98.44 111 ALA A CA 1
ATOM 875 C C . ALA A 1 111 ? 1.114 -11.682 -2.200 1.00 98.44 111 ALA A C 1
ATOM 877 O O . ALA A 1 111 ? 0.593 -12.413 -3.046 1.00 98.44 111 ALA A O 1
ATOM 878 N N . PHE A 1 112 ? 1.682 -10.518 -2.500 1.00 98.62 112 PHE A N 1
ATOM 879 C CA . PHE A 1 112 ? 1.662 -9.894 -3.820 1.00 98.62 112 PHE A CA 1
ATOM 880 C C . PHE A 1 112 ? 3.055 -9.959 -4.448 1.00 98.62 112 PHE A C 1
ATOM 882 O O . PHE A 1 112 ? 4.046 -9.529 -3.856 1.00 98.62 112 PHE A O 1
ATOM 889 N N . THR A 1 113 ? 3.138 -10.487 -5.666 1.00 98.19 113 THR A N 1
ATOM 890 C CA . THR A 1 113 ? 4.391 -10.610 -6.419 1.00 98.19 113 THR A CA 1
ATOM 891 C C . THR A 1 113 ? 4.409 -9.608 -7.562 1.00 98.19 113 THR A C 1
ATOM 893 O O . THR A 1 113 ? 3.432 -9.498 -8.297 1.00 98.19 113 THR A O 1
ATOM 896 N N . TYR A 1 114 ? 5.528 -8.897 -7.723 1.00 97.75 114 TYR A N 1
ATOM 897 C CA . TYR A 1 114 ? 5.705 -7.917 -8.794 1.00 97.75 114 TYR A CA 1
ATOM 898 C C . TYR A 1 114 ? 6.886 -8.279 -9.691 1.00 97.75 114 TYR A C 1
ATOM 900 O O . TYR A 1 114 ? 8.001 -8.496 -9.205 1.00 97.75 114 TYR A O 1
ATOM 908 N N . GLY A 1 115 ? 6.643 -8.280 -10.998 1.00 94.56 115 GLY A N 1
ATOM 909 C CA . GLY A 1 115 ? 7.649 -8.410 -12.048 1.00 94.56 115 GLY A CA 1
ATOM 910 C C . GLY A 1 115 ? 8.105 -7.054 -12.585 1.00 94.56 115 GLY A C 1
ATOM 911 O O . GLY A 1 115 ? 7.537 -6.012 -12.250 1.00 94.56 115 GLY A O 1
ATOM 912 N N . GLU A 1 116 ? 9.151 -7.074 -13.407 1.00 91.50 116 GLU A N 1
ATOM 913 C CA . GLU A 1 116 ? 9.540 -5.928 -14.229 1.00 91.50 116 GLU A CA 1
ATOM 914 C C . GLU A 1 116 ? 8.729 -5.952 -15.529 1.00 91.50 116 GLU A C 1
ATOM 916 O O . GLU A 1 116 ? 8.780 -6.921 -16.282 1.00 91.50 116 GLU A O 1
ATOM 921 N N . GLY A 1 117 ? 7.949 -4.900 -15.761 1.00 89.12 117 GLY A N 1
ATOM 922 C CA . GLY A 1 117 ? 7.241 -4.661 -17.013 1.00 89.12 117 GLY A CA 1
ATOM 923 C C . GLY A 1 117 ? 7.972 -3.655 -17.902 1.00 89.12 117 GLY A C 1
ATOM 924 O O . GLY A 1 117 ? 9.017 -3.107 -17.541 1.00 89.12 117 GLY A O 1
ATOM 925 N N . ALA A 1 118 ? 7.377 -3.356 -19.058 1.00 85.62 118 ALA A N 1
ATOM 926 C CA . ALA A 1 118 ? 7.900 -2.362 -19.989 1.00 85.62 118 ALA A CA 1
ATOM 927 C C . ALA A 1 118 ? 8.221 -1.022 -19.299 1.00 85.62 118 ALA A C 1
ATOM 929 O O . ALA A 1 118 ? 7.487 -0.546 -18.425 1.00 85.62 118 ALA A O 1
ATOM 930 N N . PHE A 1 119 ? 9.324 -0.400 -19.726 1.00 86.31 119 PHE A N 1
ATOM 931 C CA . PHE A 1 119 ? 9.840 0.855 -19.167 1.00 86.31 119 PHE A CA 1
ATOM 932 C C . PHE A 1 119 ? 10.192 0.779 -17.669 1.00 86.31 119 PHE A C 1
ATOM 934 O O . PHE A 1 119 ? 10.063 1.776 -16.956 1.00 86.31 119 PHE A O 1
ATOM 941 N N . ASN A 1 120 ? 10.641 -0.393 -17.197 1.00 88.31 120 ASN A N 1
ATOM 942 C CA . ASN A 1 120 ? 11.094 -0.628 -15.820 1.00 88.31 120 ASN A CA 1
ATOM 943 C C . ASN A 1 120 ? 10.008 -0.333 -14.762 1.00 88.31 120 ASN A C 1
ATOM 945 O O . ASN A 1 120 ? 10.272 0.193 -13.676 1.00 88.31 120 ASN A O 1
ATOM 949 N N . LYS A 1 121 ? 8.747 -0.621 -15.105 1.00 90.81 121 LYS A N 1
ATOM 950 C CA . LYS A 1 121 ? 7.603 -0.479 -14.195 1.00 90.81 121 LYS A CA 1
ATOM 951 C C . LYS A 1 121 ? 7.419 -1.750 -13.375 1.00 90.81 121 LYS A C 1
ATOM 953 O O . LYS A 1 121 ? 7.570 -2.849 -13.894 1.00 90.81 121 LYS A O 1
ATOM 958 N N . ASP A 1 122 ? 7.015 -1.606 -12.118 1.00 95.50 122 ASP A N 1
ATOM 959 C CA . ASP A 1 122 ? 6.508 -2.738 -11.341 1.00 95.50 122 ASP A CA 1
ATOM 960 C C . ASP A 1 122 ? 5.096 -3.103 -11.808 1.00 95.50 122 ASP A C 1
ATOM 962 O O . ASP A 1 122 ? 4.196 -2.258 -11.787 1.00 95.50 122 ASP A O 1
ATOM 966 N N . VAL A 1 123 ? 4.897 -4.362 -12.195 1.00 95.56 123 VAL A N 1
ATOM 967 C CA . VAL A 1 123 ? 3.590 -4.917 -12.580 1.00 95.56 123 VAL A CA 1
ATOM 968 C C . VAL A 1 123 ? 3.245 -6.095 -11.673 1.00 95.56 123 VAL A C 1
ATOM 970 O O . VAL A 1 123 ? 4.124 -6.889 -11.345 1.00 95.56 123 VAL A O 1
ATOM 973 N N . LEU A 1 124 ? 1.995 -6.187 -11.213 1.00 97.88 124 LEU A N 1
ATOM 974 C CA . LEU A 1 124 ? 1.550 -7.246 -10.301 1.00 97.88 124 LEU A CA 1
ATOM 975 C C . LEU A 1 124 ? 1.411 -8.554 -11.081 1.00 97.88 124 LEU A C 1
ATOM 977 O O . LEU A 1 124 ? 0.456 -8.722 -11.821 1.00 97.88 124 LEU A O 1
ATOM 981 N N . THR A 1 125 ? 2.332 -9.490 -10.907 1.00 98.19 125 THR A N 1
ATOM 982 C CA . THR A 1 125 ? 2.346 -10.754 -11.660 1.00 98.19 125 THR A CA 1
ATOM 983 C C . THR A 1 125 ? 1.681 -11.903 -10.920 1.00 98.19 125 THR A C 1
ATOM 985 O O . THR A 1 125 ? 1.382 -12.927 -11.527 1.00 98.19 125 THR A O 1
ATOM 988 N N . GLY A 1 126 ? 1.410 -11.755 -9.622 1.00 98.38 126 GLY A N 1
ATOM 989 C CA . GLY A 1 126 ? 0.685 -12.788 -8.900 1.00 98.38 126 GLY A CA 1
ATOM 990 C C . GLY A 1 126 ? 0.206 -12.394 -7.514 1.00 98.38 126 GLY A C 1
ATOM 991 O O . GLY A 1 126 ? 0.765 -11.514 -6.856 1.00 98.38 126 GLY A O 1
ATOM 992 N N . VAL A 1 127 ? -0.830 -13.095 -7.070 1.00 98.62 127 VAL A N 1
ATOM 993 C CA . VAL A 1 127 ? -1.379 -13.047 -5.716 1.00 98.62 127 VAL A CA 1
ATOM 994 C C . VAL A 1 127 ? -1.454 -14.470 -5.189 1.00 98.62 127 VAL A C 1
ATOM 996 O O . VAL A 1 127 ? -2.042 -15.342 -5.823 1.00 98.62 127 VAL A O 1
ATOM 999 N N . LYS A 1 128 ? -0.881 -14.701 -4.012 1.00 98.62 128 LYS A N 1
ATOM 1000 C CA . LYS A 1 128 ? -0.956 -15.977 -3.297 1.00 98.62 128 LYS A CA 1
ATOM 1001 C C . LYS A 1 128 ? -1.809 -15.808 -2.059 1.00 98.62 128 LYS A C 1
ATOM 1003 O O . LYS A 1 128 ? -1.583 -14.866 -1.311 1.00 98.62 128 LYS A O 1
ATOM 1008 N N . GLN A 1 129 ? -2.744 -16.716 -1.825 1.00 98.62 129 GLN A N 1
ATOM 1009 C CA . GLN A 1 129 ? -3.434 -16.858 -0.552 1.00 98.62 129 GL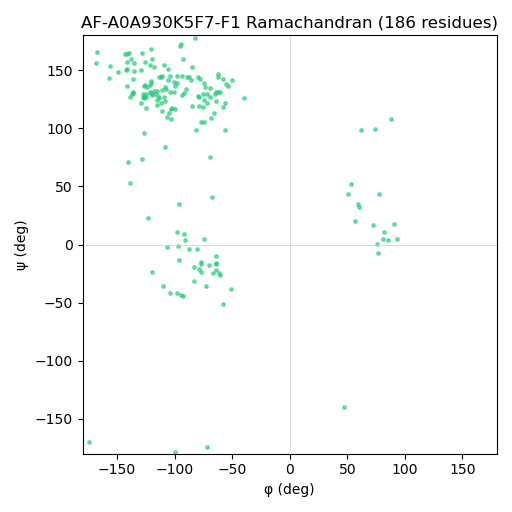N A CA 1
ATOM 1010 C C . GLN A 1 129 ? -2.683 -17.869 0.315 1.00 98.62 129 GLN A C 1
ATOM 1012 O O . GLN A 1 129 ? -2.390 -18.982 -0.123 1.00 98.62 129 GLN A O 1
ATOM 1017 N N . LEU A 1 130 ? -2.421 -17.478 1.553 1.00 98.69 130 LEU A N 1
ATOM 1018 C CA . LEU A 1 130 ? -1.779 -18.282 2.578 1.00 98.69 130 LEU A CA 1
ATOM 1019 C C . LEU A 1 130 ? -2.784 -18.564 3.704 1.00 98.69 130 LEU A C 1
ATOM 1021 O O . LEU A 1 130 ? -3.599 -17.691 4.032 1.00 98.69 130 LEU A O 1
ATOM 1025 N N . ASP A 1 131 ? -2.726 -19.755 4.293 1.00 98.19 131 ASP A N 1
ATOM 1026 C CA . ASP A 1 131 ? -3.495 -20.100 5.492 1.00 98.19 131 ASP A CA 1
ATOM 1027 C C . ASP A 1 131 ? -2.958 -19.398 6.757 1.00 98.19 131 ASP A C 1
ATOM 1029 O O . ASP A 1 131 ? -2.084 -18.524 6.705 1.00 98.19 131 ASP A O 1
ATOM 1033 N N . ASP A 1 132 ? -3.520 -19.756 7.909 1.00 97.38 132 ASP A N 1
ATOM 1034 C CA . ASP A 1 132 ? -3.141 -19.258 9.232 1.00 97.38 132 ASP A CA 1
ATOM 1035 C C . ASP A 1 132 ? -1.713 -19.647 9.652 1.00 97.38 132 ASP A C 1
ATOM 1037 O O . ASP A 1 132 ? -1.105 -18.961 10.477 1.00 97.38 132 ASP A O 1
ATOM 1041 N N . LYS A 1 133 ? -1.147 -20.699 9.051 1.00 96.94 133 LYS A N 1
ATOM 1042 C CA . LYS A 1 133 ? 0.221 -21.190 9.280 1.00 96.94 133 LYS A CA 1
ATOM 1043 C C . LYS A 1 133 ? 1.214 -20.686 8.231 1.00 96.94 133 LYS A C 1
ATOM 1045 O O . LYS A 1 133 ? 2.404 -20.983 8.323 1.00 96.94 133 LYS A O 1
ATOM 1050 N N . GLY A 1 134 ? 0.745 -19.908 7.257 1.00 96.12 134 GLY A N 1
ATOM 1051 C CA . GLY A 1 134 ? 1.554 -19.362 6.173 1.00 96.12 134 GLY A CA 1
ATOM 1052 C C . GLY A 1 134 ? 1.790 -20.328 5.009 1.00 96.12 134 GLY A C 1
ATOM 1053 O O . GLY A 1 134 ? 2.613 -20.020 4.148 1.00 96.12 134 GLY A O 1
ATOM 1054 N N . ALA A 1 135 ? 1.099 -21.468 4.954 1.00 98.00 135 ALA A N 1
ATOM 1055 C CA . ALA A 1 135 ? 1.167 -22.378 3.817 1.00 98.00 135 ALA A CA 1
ATOM 1056 C C . ALA A 1 135 ? 0.309 -21.859 2.656 1.00 98.00 135 ALA A C 1
ATOM 1058 O O . ALA A 1 135 ? -0.767 -21.299 2.857 1.00 98.00 135 ALA A O 1
ATOM 1059 N N . GLU A 1 136 ? 0.791 -22.035 1.427 1.00 98.25 136 GLU A N 1
ATOM 1060 C CA . GLU A 1 136 ? 0.064 -21.630 0.224 1.00 98.25 136 GLU A CA 1
ATOM 1061 C C . GLU A 1 136 ? -1.164 -22.518 0.003 1.00 98.25 136 GLU A C 1
ATOM 1063 O O . GLU A 1 136 ? -1.059 -23.742 -0.036 1.00 98.25 136 GLU A O 1
ATOM 1068 N N . VAL A 1 137 ? -2.327 -21.885 -0.161 1.00 98.00 137 VAL A N 1
ATOM 1069 C CA . VAL A 1 137 ? -3.614 -22.568 -0.381 1.00 98.00 137 VAL A CA 1
ATOM 1070 C C . VAL A 1 137 ? -4.119 -22.366 -1.805 1.00 98.00 137 VAL A C 1
ATOM 1072 O O . VAL A 1 137 ? -4.746 -23.247 -2.383 1.00 98.00 137 VAL A O 1
ATOM 1075 N N . SER A 1 138 ? -3.881 -21.186 -2.371 1.00 98.19 138 SER A N 1
ATOM 1076 C CA . SER A 1 138 ? -4.319 -20.828 -3.717 1.00 98.19 138 SER A CA 1
ATOM 1077 C C . SER A 1 138 ? -3.425 -19.730 -4.264 1.00 98.19 138 SER A C 1
ATOM 10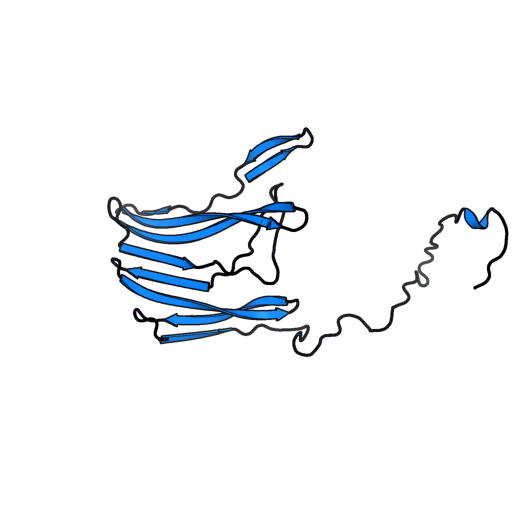79 O O . SER A 1 138 ? -2.906 -18.910 -3.507 1.00 98.19 138 SER A O 1
ATOM 1081 N N . TYR A 1 139 ? -3.312 -19.647 -5.582 1.00 98.31 139 TYR A N 1
ATOM 1082 C CA . TYR A 1 139 ? -2.631 -18.551 -6.254 1.00 98.31 139 TYR A CA 1
ATOM 1083 C C . TYR A 1 139 ? -3.418 -18.099 -7.482 1.00 98.31 139 TYR A C 1
ATOM 1085 O O . TYR A 1 139 ? -4.263 -18.827 -7.998 1.00 98.31 139 TYR A O 1
ATOM 1093 N N . GLN A 1 140 ? -3.139 -16.881 -7.927 1.00 98.50 140 GLN A N 1
ATOM 1094 C CA . GLN A 1 140 ? -3.565 -16.340 -9.208 1.00 98.50 140 GLN A CA 1
ATOM 1095 C C . GLN A 1 140 ? -2.386 -15.607 -9.828 1.00 98.50 140 GLN A C 1
ATOM 1097 O O . GLN A 1 140 ? -1.761 -14.785 -9.157 1.00 98.50 140 GLN A O 1
ATOM 1102 N N . ASN A 1 141 ? -2.099 -15.899 -11.092 1.00 98.31 141 ASN A N 1
ATOM 1103 C CA . ASN A 1 141 ? -1.057 -15.219 -11.853 1.00 98.31 141 ASN A CA 1
ATOM 1104 C C . ASN A 1 141 ? -1.688 -14.267 -12.866 1.00 98.31 141 ASN A C 1
ATOM 1106 O O . ASN A 1 141 ? -2.793 -14.504 -13.357 1.00 98.31 141 ASN A O 1
ATOM 1110 N N . PHE A 1 142 ? -0.962 -13.201 -13.173 1.00 97.75 142 PHE A N 1
ATOM 1111 C CA . PHE A 1 142 ? -1.364 -12.188 -14.132 1.00 97.75 142 PHE A CA 1
ATOM 1112 C C . PHE A 1 142 ? -0.260 -11.996 -15.155 1.00 97.75 142 PHE A C 1
ATOM 1114 O O . PHE A 1 142 ? 0.910 -11.856 -14.796 1.00 97.75 142 PHE A O 1
ATOM 1121 N N . ASP A 1 143 ? -0.678 -11.899 -16.409 1.00 93.75 143 ASP A N 1
ATOM 1122 C CA . ASP A 1 143 ? 0.172 -11.503 -17.516 1.00 93.75 143 ASP A CA 1
ATOM 1123 C C . ASP A 1 143 ? -0.359 -10.214 -18.132 1.00 93.75 143 ASP A C 1
ATOM 1125 O O . ASP A 1 143 ? -1.551 -9.899 -18.071 1.00 93.75 143 ASP A O 1
ATOM 1129 N N . TYR A 1 144 ? 0.555 -9.461 -18.731 1.00 91.56 144 TYR A N 1
ATOM 1130 C CA . TYR A 1 144 ? 0.266 -8.170 -19.331 1.00 91.56 144 TYR A CA 1
ATOM 1131 C C . TYR A 1 144 ? 0.612 -8.207 -20.809 1.00 91.56 144 TYR A C 1
ATOM 1133 O O . TYR A 1 144 ? 1.643 -8.746 -21.209 1.00 91.56 144 TYR A O 1
ATOM 1141 N N . TYR A 1 145 ? -0.253 -7.602 -21.616 1.00 89.44 145 TYR A N 1
ATOM 1142 C CA . TYR A 1 145 ? 0.053 -7.362 -23.015 1.00 89.44 145 TYR A CA 1
ATOM 1143 C C . TYR A 1 145 ? 1.248 -6.402 -23.134 1.00 89.44 145 TYR A C 1
ATOM 1145 O O . TYR A 1 145 ? 1.270 -5.361 -22.476 1.00 89.44 145 TYR A O 1
ATOM 1153 N N . ASP A 1 146 ? 2.227 -6.765 -23.965 1.00 84.38 146 ASP A N 1
ATOM 1154 C CA . ASP A 1 146 ? 3.486 -6.041 -24.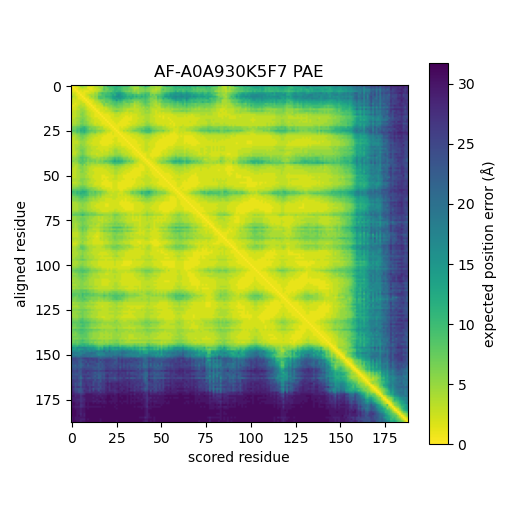167 1.00 84.38 146 ASP A CA 1
ATOM 1155 C C . ASP A 1 146 ? 3.683 -5.773 -25.667 1.00 84.38 146 ASP A C 1
ATOM 1157 O O . ASP A 1 146 ? 4.134 -6.637 -26.423 1.00 84.38 146 ASP A O 1
ATOM 1161 N N . ASP A 1 147 ? 3.283 -4.580 -26.105 1.00 81.00 147 ASP A N 1
ATOM 1162 C CA . ASP A 1 147 ? 3.362 -4.114 -27.493 1.00 81.00 147 ASP A CA 1
ATOM 1163 C C . ASP A 1 147 ? 4.795 -3.796 -27.921 1.00 81.00 147 ASP A C 1
ATOM 1165 O O . ASP A 1 147 ? 5.191 -4.060 -29.057 1.00 81.00 147 ASP A O 1
ATOM 1169 N N . VAL A 1 148 ? 5.582 -3.266 -26.989 1.00 81.75 148 VAL A N 1
ATOM 1170 C CA . VAL A 1 148 ? 6.988 -2.959 -27.209 1.00 81.75 148 VAL A CA 1
ATOM 1171 C C . VAL A 1 148 ? 7.850 -4.217 -27.169 1.00 81.75 148 VAL A C 1
ATOM 1173 O O . VAL A 1 148 ? 8.945 -4.199 -27.704 1.00 81.75 148 VAL A O 1
ATOM 1176 N N . GLN A 1 149 ? 7.370 -5.341 -26.630 1.00 79.31 149 GLN A N 1
ATOM 1177 C CA . GLN A 1 149 ? 8.172 -6.554 -26.435 1.00 79.31 149 GLN A CA 1
ATOM 1178 C C . GLN A 1 149 ? 9.455 -6.231 -25.659 1.00 79.31 149 GLN A C 1
ATOM 1180 O O . GLN A 1 149 ? 10.565 -6.541 -26.099 1.00 79.31 149 GLN A O 1
ATOM 1185 N N . ALA A 1 150 ? 9.316 -5.570 -24.509 1.00 69.50 150 ALA A N 1
ATOM 1186 C CA . ALA A 1 150 ? 10.434 -5.051 -23.722 1.00 69.50 150 ALA A CA 1
ATOM 1187 C C . ALA A 1 150 ? 11.508 -6.122 -23.451 1.00 69.50 150 ALA A C 1
ATOM 1189 O O . ALA A 1 150 ? 12.701 -5.850 -23.570 1.00 69.50 150 ALA A O 1
ATOM 1190 N N . ALA A 1 151 ? 11.090 -7.365 -23.190 1.00 69.50 151 ALA A N 1
ATOM 1191 C CA . ALA A 1 151 ? 11.988 -8.501 -22.959 1.00 69.50 151 ALA A CA 1
ATOM 1192 C C . ALA A 1 151 ? 12.746 -8.990 -24.213 1.00 69.50 151 ALA A C 1
ATOM 1194 O O . ALA A 1 151 ? 13.739 -9.703 -24.092 1.00 69.50 151 ALA A O 1
ATOM 1195 N N . LYS A 1 152 ? 12.296 -8.626 -25.418 1.00 72.12 152 LYS A N 1
ATOM 1196 C CA . LYS A 1 152 ? 12.909 -9.000 -26.706 1.00 72.12 152 LYS A CA 1
ATOM 1197 C C . LYS A 1 152 ? 13.812 -7.902 -27.280 1.00 72.12 152 LYS A C 1
ATOM 1199 O O . LYS A 1 152 ? 14.248 -8.014 -28.422 1.00 72.12 152 LYS A O 1
ATOM 1204 N N . GLY A 1 153 ? 14.119 -6.867 -26.494 1.00 66.06 153 GLY A N 1
ATOM 1205 C CA . GLY A 1 153 ? 15.066 -5.822 -26.881 1.00 66.06 153 GLY A CA 1
ATOM 1206 C C . GLY A 1 153 ? 14.481 -4.804 -27.853 1.00 66.06 153 GLY A C 1
ATOM 1207 O O . GLY A 1 153 ? 15.144 -4.451 -28.823 1.00 66.06 153 GLY A O 1
ATOM 1208 N N . TYR A 1 154 ? 13.247 -4.347 -27.605 1.00 67.69 154 TYR A N 1
ATOM 1209 C CA . TYR A 1 154 ? 12.620 -3.259 -28.357 1.00 67.69 154 TYR A CA 1
ATOM 1210 C C . TYR A 1 154 ? 13.608 -2.135 -28.674 1.00 67.69 154 TYR A C 1
ATOM 1212 O O . TYR A 1 154 ? 14.229 -1.571 -27.770 1.00 67.69 154 TYR A O 1
ATOM 1220 N N . VAL A 1 155 ? 13.710 -1.779 -29.953 1.00 66.56 155 VAL A N 1
ATOM 1221 C CA . VAL A 1 155 ? 14.522 -0.655 -30.422 1.00 66.56 155 VAL A CA 1
ATOM 1222 C C . VAL A 1 155 ? 13.558 0.460 -30.854 1.00 66.56 155 VAL A C 1
ATOM 1224 O O . VAL A 1 155 ? 13.204 0.534 -32.030 1.00 66.56 155 VAL A O 1
ATOM 1227 N N . PRO A 1 156 ? 13.074 1.308 -29.917 1.00 63.75 156 PRO A N 1
ATOM 1228 C CA . PRO A 1 156 ? 12.077 2.348 -30.207 1.00 63.75 156 PRO A CA 1
ATOM 1229 C C . PRO A 1 156 ? 12.555 3.390 -31.218 1.00 63.75 156 PRO A C 1
ATOM 1231 O O . PRO A 1 156 ? 11.744 4.052 -31.859 1.00 63.75 156 PRO A O 1
ATOM 1234 N N . PHE A 1 157 ? 13.871 3.565 -31.334 1.00 66.62 157 PHE A N 1
ATOM 1235 C CA . PHE A 1 157 ? 14.490 4.574 -32.178 1.00 66.62 157 PHE A CA 1
ATOM 1236 C C . PHE A 1 157 ? 15.449 3.905 -33.147 1.00 66.62 157 PHE A C 1
ATOM 1238 O O . PHE A 1 157 ? 16.244 3.062 -32.744 1.00 66.62 157 PHE A O 1
ATOM 1245 N N . LYS A 1 158 ? 15.417 4.308 -34.420 1.00 67.56 158 LYS A N 1
ATOM 1246 C CA . LYS A 1 158 ? 16.431 3.876 -35.386 1.00 67.56 158 LYS A CA 1
ATOM 1247 C C . LYS A 1 158 ? 17.820 4.230 -34.842 1.00 67.56 158 LYS A C 1
ATOM 1249 O O . LYS A 1 158 ? 18.036 5.335 -34.357 1.00 67.56 158 LYS A O 1
ATOM 1254 N N . ASN A 1 159 ? 18.777 3.317 -34.996 1.00 68.69 159 ASN A N 1
ATOM 1255 C CA . ASN A 1 159 ? 20.171 3.534 -34.577 1.00 68.69 159 ASN A CA 1
ATOM 1256 C C . ASN A 1 159 ? 20.865 4.669 -35.360 1.00 68.69 159 ASN A C 1
ATOM 1258 O O . ASN A 1 159 ? 21.970 5.083 -35.019 1.00 68.69 159 ASN A O 1
ATOM 1262 N N . SER A 1 160 ? 20.234 5.160 -36.427 1.00 75.81 160 SER A N 1
ATOM 1263 C CA . SER A 1 160 ? 20.682 6.287 -37.235 1.00 75.81 160 SER A CA 1
ATOM 1264 C C . SER A 1 160 ? 19.924 7.561 -36.862 1.00 75.81 160 SER A C 1
ATOM 1266 O O . SER A 1 160 ? 18.692 7.564 -36.855 1.00 75.81 160 SER A O 1
ATOM 1268 N N . ARG A 1 161 ? 20.657 8.661 -36.647 1.00 72.19 161 ARG A N 1
ATOM 1269 C CA . ARG A 1 161 ? 20.090 10.010 -36.516 1.00 72.19 161 ARG A CA 1
ATOM 1270 C C . ARG A 1 161 ? 19.269 10.339 -37.764 1.00 72.19 161 ARG A C 1
ATOM 1272 O O . ARG A 1 161 ? 19.804 10.329 -38.869 1.00 72.19 161 ARG A O 1
ATOM 1279 N N . GLU A 1 162 ? 17.989 10.638 -37.589 1.00 73.81 162 GLU A N 1
ATOM 1280 C CA . GLU A 1 162 ? 17.167 11.182 -38.666 1.00 73.81 162 GLU A CA 1
ATOM 1281 C C . GLU A 1 162 ? 17.536 12.656 -38.865 1.00 73.81 162 GLU A C 1
ATOM 1283 O O . GLU A 1 162 ? 17.634 13.423 -37.900 1.00 73.81 162 GLU A O 1
ATOM 1288 N N . LYS A 1 163 ? 17.812 13.050 -40.112 1.00 74.38 163 LYS A N 1
ATOM 1289 C CA . LYS A 1 163 ? 17.988 14.460 -40.453 1.00 74.38 163 LYS A CA 1
ATOM 1290 C C . LYS A 1 163 ? 16.593 15.072 -40.510 1.00 74.38 163 LYS A C 1
ATOM 1292 O O . LYS A 1 163 ? 15.848 14.805 -41.442 1.00 74.38 163 LYS A O 1
ATOM 1297 N N . TRP A 1 164 ? 16.249 15.852 -39.492 1.00 75.81 164 TRP A N 1
ATOM 1298 C CA . TRP A 1 164 ? 15.049 16.675 -39.525 1.00 75.81 164 TRP A CA 1
ATOM 1299 C C . TRP A 1 164 ? 15.340 17.922 -40.361 1.00 75.81 164 TRP A C 1
ATOM 1301 O O . TRP A 1 164 ? 16.251 18.686 -40.031 1.00 75.81 164 TRP A O 1
ATOM 1311 N N . ASP A 1 165 ? 14.602 18.101 -41.450 1.00 75.50 165 ASP A N 1
ATOM 1312 C CA . ASP A 1 165 ? 14.563 19.334 -42.225 1.00 75.50 165 ASP A CA 1
ATOM 1313 C C . ASP A 1 165 ? 13.109 19.784 -42.426 1.00 75.50 165 ASP A C 1
ATOM 1315 O O . ASP A 1 165 ? 12.155 19.034 -42.193 1.00 75.50 165 ASP A O 1
ATOM 1319 N N . THR A 1 166 ? 12.943 21.036 -42.836 1.00 74.44 166 THR A N 1
ATOM 1320 C CA . THR A 1 166 ? 11.639 21.647 -43.111 1.00 74.44 166 THR A CA 1
ATOM 1321 C C . THR A 1 166 ? 11.027 21.137 -44.432 1.00 74.44 166 THR A C 1
ATOM 1323 O O . THR A 1 166 ? 9.944 21.539 -44.839 1.00 74.44 166 THR A O 1
ATOM 1326 N N . HIS A 1 167 ? 11.653 20.171 -45.118 1.00 72.44 167 HIS A N 1
ATOM 1327 C CA . HIS A 1 167 ? 11.201 19.679 -46.420 1.00 72.44 167 HIS A CA 1
ATOM 1328 C C . HIS A 1 167 ? 10.869 20.853 -47.381 1.00 72.44 167 HIS A C 1
ATOM 1330 O O . HIS A 1 167 ? 11.571 21.861 -47.421 1.00 72.44 167 HIS A O 1
ATOM 1336 N N . ASN A 1 168 ? 9.794 20.736 -48.170 1.00 72.50 168 ASN A N 1
ATOM 1337 C CA . ASN A 1 168 ? 9.279 21.789 -49.053 1.00 72.50 168 ASN A CA 1
ATOM 1338 C C . ASN A 1 168 ? 8.144 22.599 -48.395 1.00 72.50 168 ASN A C 1
ATOM 1340 O O . ASN A 1 168 ? 7.196 22.995 -49.075 1.00 72.50 168 ASN A O 1
ATOM 1344 N N . ASP A 1 169 ? 8.189 22.831 -47.084 1.00 70.50 169 ASP A N 1
ATOM 1345 C CA . ASP A 1 169 ? 7.164 23.627 -46.393 1.00 70.50 169 ASP A CA 1
ATOM 1346 C C . ASP A 1 169 ? 7.374 25.152 -46.528 1.00 70.50 169 ASP A C 1
ATOM 1348 O O . ASP A 1 169 ? 6.524 25.932 -46.100 1.00 70.50 169 ASP A O 1
ATOM 1352 N N . ARG A 1 170 ? 8.476 25.578 -47.174 1.00 68.81 170 ARG A N 1
ATOM 1353 C CA . ARG A 1 170 ? 8.905 26.984 -47.329 1.00 68.81 170 ARG A CA 1
ATOM 1354 C C . ARG A 1 170 ? 9.090 27.727 -45.999 1.00 68.81 170 ARG A C 1
ATOM 1356 O O . ARG A 1 170 ? 9.102 28.955 -45.999 1.00 68.81 170 ARG A O 1
ATOM 1363 N N . LEU A 1 171 ? 9.261 27.011 -44.893 1.00 68.88 171 LEU A N 1
ATOM 1364 C CA . LEU A 1 171 ? 9.727 27.571 -43.637 1.00 68.88 171 LEU A CA 1
ATOM 1365 C C . LEU A 1 171 ? 11.248 27.674 -43.713 1.00 68.88 171 LEU A C 1
ATOM 1367 O O . LEU A 1 171 ? 11.989 26.705 -43.521 1.00 68.88 171 LEU A O 1
ATOM 1371 N N . ASP A 1 172 ? 11.722 28.871 -44.025 1.00 64.69 172 ASP A N 1
ATOM 1372 C CA . ASP A 1 172 ? 13.091 29.264 -43.771 1.00 64.69 172 ASP A CA 1
ATOM 1373 C C . ASP A 1 172 ? 13.222 29.622 -42.288 1.00 64.69 172 ASP A C 1
ATOM 1375 O O . ASP A 1 172 ? 12.474 30.427 -41.730 1.00 64.69 172 ASP A O 1
ATOM 1379 N N . ALA A 1 173 ? 14.188 29.007 -41.605 1.00 57.94 173 ALA A N 1
ATOM 1380 C CA . ALA A 1 173 ? 14.615 29.471 -40.295 1.00 57.94 173 ALA A CA 1
ATOM 1381 C C . ALA A 1 173 ? 15.342 30.811 -40.497 1.00 57.94 173 ALA A C 1
ATOM 1383 O O . ALA A 1 173 ? 16.570 30.868 -40.485 1.00 57.94 173 ALA A O 1
ATOM 1384 N N . GLY A 1 174 ? 14.574 31.877 -40.739 1.00 55.91 174 GLY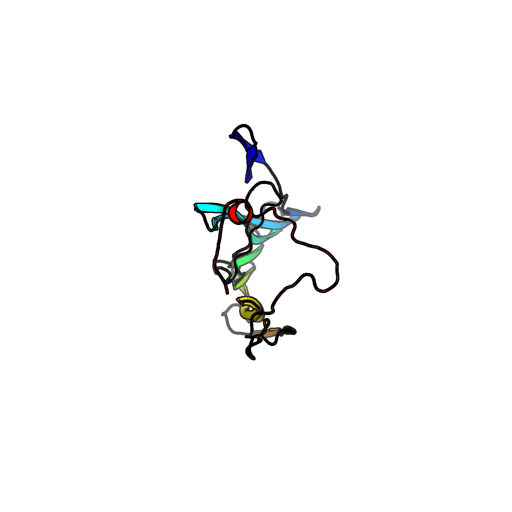 A N 1
ATOM 1385 C CA . GLY A 1 174 ? 15.006 33.255 -40.969 1.00 55.91 174 GLY A CA 1
ATOM 1386 C C . GLY A 1 174 ? 15.614 33.905 -39.728 1.00 55.91 174 GLY A C 1
ATOM 1387 O O . GLY A 1 174 ? 15.360 35.071 -39.433 1.00 55.91 174 GLY A O 1
ATOM 1388 N N . PHE A 1 175 ? 16.418 33.163 -38.970 1.00 57.81 175 PHE A N 1
ATOM 1389 C CA . PHE A 1 175 ? 17.329 33.771 -38.028 1.00 57.81 175 PHE A CA 1
ATOM 1390 C C . PHE A 1 175 ? 18.352 34.547 -38.849 1.00 57.81 175 PHE A C 1
ATOM 1392 O O . PHE A 1 175 ? 19.165 33.969 -39.571 1.00 57.81 175 PHE A O 1
ATOM 1399 N N . LEU A 1 176 ? 18.318 35.872 -38.727 1.00 51.34 176 LEU A N 1
ATOM 1400 C CA . LEU A 1 176 ? 19.461 36.706 -39.063 1.00 51.34 176 LEU A CA 1
ATOM 1401 C C . LEU A 1 176 ? 20.632 36.203 -38.223 1.00 51.34 176 LEU A C 1
ATOM 1403 O O . LEU A 1 176 ? 20.731 36.522 -37.041 1.00 51.34 176 LEU A O 1
ATOM 1407 N N . ASN A 1 177 ? 21.493 35.377 -38.813 1.00 47.41 177 ASN A N 1
ATOM 1408 C CA . ASN A 1 177 ? 22.745 35.006 -38.186 1.00 47.41 177 ASN A CA 1
ATOM 1409 C C . ASN A 1 177 ? 23.603 36.286 -38.168 1.00 47.41 177 ASN A C 1
ATOM 1411 O O . ASN A 1 177 ? 24.037 36.735 -39.236 1.00 47.41 177 ASN A O 1
ATOM 1415 N N . PRO A 1 178 ? 23.837 36.927 -37.004 1.00 54.06 178 PRO A N 1
ATOM 1416 C CA . PRO A 1 178 ? 24.549 38.205 -36.963 1.00 54.06 178 PRO A CA 1
ATOM 1417 C C . PRO A 1 178 ? 25.996 38.058 -37.456 1.00 54.06 178 PRO A C 1
ATOM 1419 O O . PRO A 1 178 ? 26.645 39.042 -37.798 1.00 54.06 178 PRO A O 1
ATOM 1422 N N . ILE A 1 179 ? 26.487 36.816 -37.533 1.00 51.16 179 ILE A N 1
ATOM 1423 C CA . ILE A 1 179 ? 27.842 36.464 -37.944 1.00 51.16 179 ILE A CA 1
ATOM 1424 C C . ILE A 1 179 ? 28.044 36.491 -39.469 1.00 51.16 179 ILE A C 1
ATOM 1426 O O . ILE A 1 179 ? 29.169 36.658 -39.925 1.00 51.16 179 ILE A O 1
ATOM 1430 N N . THR A 1 180 ? 26.982 36.397 -40.282 1.00 50.34 180 THR A N 1
ATOM 1431 C CA . THR A 1 180 ? 27.093 36.520 -41.752 1.00 50.34 180 THR A CA 1
ATOM 1432 C C . THR A 1 180 ? 27.100 37.967 -42.245 1.00 50.34 180 THR A C 1
ATOM 1434 O O . THR A 1 180 ? 27.580 38.228 -43.345 1.00 50.34 180 THR A O 1
ATOM 1437 N N . ALA A 1 181 ? 26.624 38.922 -41.437 1.00 51.28 181 ALA A N 1
ATOM 1438 C CA . ALA A 1 181 ? 26.665 40.347 -41.779 1.00 51.28 181 ALA A CA 1
ATOM 1439 C C . ALA A 1 181 ? 28.064 40.966 -41.592 1.00 51.28 181 ALA A C 1
ATOM 1441 O O . ALA A 1 181 ? 28.336 42.046 -42.114 1.00 51.28 181 ALA A O 1
ATOM 1442 N N . VAL A 1 182 ? 28.964 40.278 -40.880 1.00 51.19 182 VAL A N 1
ATOM 1443 C CA . VAL A 1 182 ? 30.325 40.746 -40.600 1.00 51.19 182 VAL A CA 1
ATOM 1444 C C . VAL A 1 182 ? 31.334 39.667 -40.993 1.00 51.19 182 VAL A C 1
ATOM 1446 O O . VAL A 1 182 ? 31.942 39.016 -40.158 1.00 51.19 182 VAL A O 1
ATOM 1449 N N . GLY A 1 183 ? 31.515 39.504 -42.303 1.00 40.84 183 GLY A N 1
ATOM 1450 C CA . GLY A 1 183 ? 32.806 39.121 -42.875 1.00 40.84 183 GLY A CA 1
ATOM 1451 C C . GLY A 1 183 ? 33.265 37.670 -42.708 1.00 40.84 183 GLY A C 1
ATOM 1452 O O . GLY A 1 183 ? 33.985 37.334 -41.780 1.00 40.84 183 GLY A O 1
ATOM 1453 N N . GLY A 1 184 ? 33.050 36.893 -43.771 1.00 46.91 184 GLY A N 1
ATOM 1454 C CA . GLY A 1 184 ? 34.156 36.177 -44.409 1.00 46.91 184 GLY A CA 1
ATOM 1455 C C . GLY A 1 184 ? 34.524 34.791 -43.874 1.00 46.91 184 GLY A C 1
ATOM 1456 O O . GLY A 1 184 ? 35.259 34.655 -42.908 1.00 46.91 184 GLY A O 1
ATOM 1457 N N . ARG A 1 185 ? 34.173 33.793 -44.697 1.00 45.53 185 ARG A N 1
ATOM 1458 C CA . ARG A 1 185 ? 34.841 32.493 -44.886 1.00 45.53 185 ARG A CA 1
ATOM 1459 C C . ARG A 1 185 ? 34.922 31.562 -43.677 1.00 45.53 185 ARG A C 1
ATOM 1461 O O . ARG A 1 185 ? 35.930 31.561 -42.991 1.00 45.53 185 ARG A O 1
ATOM 1468 N N . PHE A 1 186 ? 34.001 30.602 -43.638 1.00 37.34 186 PHE A N 1
ATOM 1469 C CA . PHE A 1 186 ? 34.377 29.190 -43.517 1.00 37.34 186 PHE A CA 1
ATOM 1470 C C . PHE A 1 186 ? 33.472 28.365 -44.446 1.00 37.34 186 PHE A C 1
ATOM 1472 O O . PHE A 1 186 ? 32.258 28.563 -44.454 1.00 37.34 186 PHE A O 1
ATOM 1479 N N . SER A 1 187 ? 34.077 27.544 -45.308 1.00 41.12 187 SER A N 1
ATOM 1480 C CA . SER A 1 187 ? 33.385 26.487 -46.057 1.00 41.12 187 SER A CA 1
ATOM 1481 C C . SER A 1 187 ? 33.300 25.226 -45.198 1.00 41.12 187 SER A C 1
ATOM 1483 O O . SER A 1 187 ? 34.191 25.047 -44.370 1.00 41.12 187 SER A O 1
ATOM 1485 N N . ASP A 1 188 ? 32.261 24.427 -45.467 1.00 39.47 188 ASP A N 1
ATOM 1486 C CA . ASP A 1 188 ? 31.916 23.072 -44.976 1.00 39.47 188 ASP A CA 1
ATOM 1487 C C . ASP A 1 188 ? 32.886 22.362 -44.009 1.00 39.47 188 ASP A C 1
ATOM 1489 O O . ASP A 1 188 ? 34.069 22.156 -44.372 1.00 39.47 188 ASP A O 1
#